Protein AF-A0A8S1RH97-F1 (afdb_monomer_lite)

Radius of gyration: 36.12 Å; chains: 1; bounding box: 75×44×93 Å

Foldseek 3Di:
DPQPFDAALQPRDTDRDADWDKAKDFCVCVVDDNDVVVVVVVVSCVVSVFDFDCPDPGITMTGGRDGHHPVVVCQRVAWDQQPPPRDIGGPDVVQWQAAPPPRGIHGPVCCVVDVQQDPVSHGPVVVVVVVVVVVVVVVVVVVVCLVVVLVVVLVVVVVVLVVVCVVDVDDPVRSVVVVVVCVVVSVVVSVVVSVVVVVVVVVVVVVVVVVVD

Secondary structure (DSSP, 8-state):
-----EE-TTT--EE---EEEEEEEEGGGTSS---HHHHHHHHHHHHTTPPEE---TTEEEEEEEEEE-HHHHHHHH-EEE-TTT--EEE--TTTEEE-TTT--EEEHHHHHHTT-B-TTS-BHHHHHHHHHHHHHHHHHHHHHHHHHHHHHHHHHHHHHHHHHHHHTT--HHHHHHHHHHHHHHHHHHHHHHHHHHHHHHHHHHHHHHHT--

Structure (mmCIF, N/CA/C/O backbone):
data_AF-A0A8S1RH97-F1
#
_entry.id   AF-A0A8S1RH97-F1
#
loop_
_atom_site.group_PDB
_atom_site.id
_atom_site.type_symbol
_atom_site.label_atom_id
_atom_site.label_alt_id
_atom_site.label_comp_id
_atom_site.label_asym_id
_atom_site.label_entity_id
_atom_site.label_seq_id
_atom_site.pdbx_PDB_ins_code
_atom_site.Cartn_x
_atom_site.Cartn_y
_atom_site.Cartn_z
_atom_site.occupancy
_atom_site.B_iso_or_equiv
_atom_site.auth_seq_id
_atom_site.auth_comp_id
_atom_site.auth_asym_id
_atom_site.auth_atom_id
_atom_site.pdbx_PDB_model_num
ATOM 1 N N . MET A 1 1 ? -42.302 28.237 20.091 1.00 44.88 1 MET A N 1
ATOM 2 C CA . MET A 1 1 ? -42.325 26.986 20.889 1.00 44.88 1 MET A CA 1
ATOM 3 C C . MET A 1 1 ? -40.947 26.738 21.498 1.00 44.88 1 MET A C 1
ATOM 5 O O . MET A 1 1 ? -40.035 26.350 20.778 1.00 44.88 1 MET A O 1
ATOM 9 N N . TYR A 1 2 ? -40.765 26.976 22.801 1.00 46.38 2 TYR A N 1
ATOM 10 C CA . TYR A 1 2 ? -39.524 26.623 23.504 1.00 46.38 2 TYR A CA 1
ATOM 11 C C . TYR A 1 2 ? -39.397 25.091 23.582 1.00 46.38 2 TYR A C 1
ATOM 13 O O . TYR A 1 2 ? -40.140 24.443 24.318 1.00 46.38 2 TYR A O 1
ATOM 21 N N . ARG A 1 3 ? -38.475 24.483 22.820 1.00 55.91 3 ARG A N 1
ATOM 22 C CA . ARG A 1 3 ? -38.131 23.061 23.001 1.00 55.91 3 ARG A CA 1
ATOM 23 C C . ARG A 1 3 ? -37.470 22.911 24.374 1.00 55.91 3 ARG A C 1
ATOM 25 O O . ARG A 1 3 ? -36.333 23.343 24.549 1.00 55.91 3 ARG A O 1
ATOM 32 N N . ARG A 1 4 ? -38.180 22.321 25.346 1.00 59.28 4 ARG A N 1
ATOM 33 C CA . ARG A 1 4 ? -37.611 21.947 26.654 1.00 59.28 4 ARG A CA 1
ATOM 34 C C . ARG A 1 4 ? -36.336 21.137 26.413 1.00 59.28 4 ARG A C 1
ATOM 36 O O . ARG A 1 4 ? -36.399 20.063 25.815 1.00 59.28 4 ARG A O 1
ATOM 43 N N . LYS A 1 5 ? -35.194 21.665 26.858 1.00 65.88 5 LYS A N 1
ATOM 44 C CA . LYS A 1 5 ? -33.934 20.923 26.877 1.00 65.88 5 LYS A CA 1
ATOM 45 C C . LYS A 1 5 ? -34.105 19.727 27.807 1.00 65.88 5 LYS A C 1
ATOM 47 O O . LYS A 1 5 ? -34.611 19.871 28.917 1.00 65.88 5 LYS A O 1
ATOM 52 N N . LYS A 1 6 ? -33.738 18.544 27.326 1.00 73.44 6 LYS A N 1
ATOM 53 C CA . LYS A 1 6 ? -33.851 17.295 28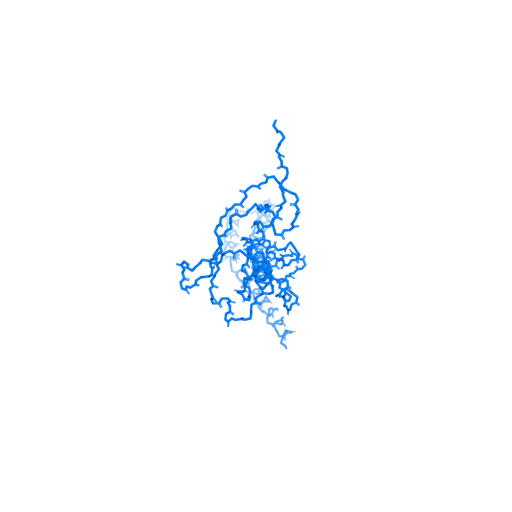.079 1.00 73.44 6 LYS A CA 1
ATOM 54 C C . LYS A 1 6 ? -32.475 16.847 28.529 1.00 73.44 6 LYS A C 1
ATOM 56 O O . LYS A 1 6 ? -31.496 17.134 27.851 1.00 73.44 6 LYS A O 1
ATOM 61 N N . GLN A 1 7 ? -32.392 16.140 29.648 1.00 80.69 7 GLN A N 1
ATOM 62 C CA . GLN A 1 7 ? -31.131 15.574 30.120 1.00 80.69 7 GLN A CA 1
ATOM 63 C C . GLN A 1 7 ? -30.966 14.139 29.619 1.00 80.69 7 GLN A C 1
ATOM 65 O O . GLN A 1 7 ? -31.862 13.309 29.771 1.00 80.69 7 GLN A O 1
ATOM 70 N N . CYS A 1 8 ? -29.797 13.847 29.052 1.00 77.62 8 CYS A N 1
ATOM 71 C CA . CYS A 1 8 ? -29.437 12.518 28.580 1.00 77.62 8 CYS A CA 1
ATOM 72 C C . CYS A 1 8 ? -29.307 11.574 29.770 1.00 77.62 8 CYS A C 1
ATOM 74 O O . CYS A 1 8 ? -28.505 11.828 30.662 1.00 77.62 8 CYS A O 1
ATOM 76 N N . ARG A 1 9 ? -29.998 10.434 29.769 1.00 71.75 9 ARG A N 1
ATOM 77 C CA . ARG A 1 9 ? -29.941 9.509 30.919 1.00 71.75 9 ARG A CA 1
ATOM 78 C C . ARG A 1 9 ? -28.595 8.806 31.135 1.00 71.75 9 ARG A C 1
ATOM 80 O O . ARG A 1 9 ? -28.360 8.261 32.213 1.00 71.75 9 ARG A O 1
ATOM 87 N N . ILE A 1 10 ? -27.710 8.822 30.136 1.00 69.25 10 ILE A N 1
ATOM 88 C CA . ILE A 1 10 ? -26.382 8.190 30.209 1.00 69.25 10 ILE A CA 1
ATOM 89 C C . ILE A 1 10 ? -25.311 9.164 30.708 1.00 69.25 10 ILE A C 1
ATOM 91 O O . ILE A 1 10 ? -24.476 8.791 31.529 1.00 69.25 10 ILE A O 1
ATOM 95 N N . CYS A 1 11 ? -25.291 10.395 30.192 1.00 72.69 11 CYS A N 1
ATOM 96 C CA . CYS A 1 11 ? -24.248 11.375 30.517 1.00 72.69 11 CYS A CA 1
ATOM 97 C C . CYS A 1 11 ? -24.755 12.600 31.284 1.00 72.69 11 CYS A C 1
ATOM 99 O O . CYS A 1 11 ? -23.962 13.497 31.552 1.00 72.69 11 CYS A O 1
ATOM 101 N N . ASN A 1 12 ? -26.052 12.657 31.601 1.00 76.31 12 ASN A N 1
ATOM 102 C CA . ASN A 1 12 ? -26.764 13.759 32.259 1.00 76.31 12 ASN A CA 1
ATOM 103 C C . ASN A 1 12 ? -26.659 15.126 31.553 1.00 76.31 12 ASN A C 1
ATOM 105 O O . ASN A 1 12 ? -27.151 16.124 32.071 1.00 76.31 12 ASN A O 1
ATOM 109 N N . LYS A 1 13 ? -26.059 15.196 30.355 1.00 80.31 13 LYS A N 1
ATOM 110 C CA . LYS A 1 13 ? -25.938 16.438 29.581 1.00 80.31 13 LYS A CA 1
ATOM 111 C C . LYS A 1 13 ? -27.260 16.821 28.935 1.00 80.31 13 LYS A C 1
ATOM 113 O O . LYS A 1 13 ? -27.995 15.955 28.462 1.00 80.31 13 LYS A O 1
ATOM 118 N N . GLU A 1 14 ? -27.511 18.121 28.851 1.00 82.75 14 GLU A N 1
ATOM 119 C CA . GLU A 1 14 ? -28.644 18.655 28.105 1.00 82.75 14 GLU A CA 1
ATOM 120 C C . GLU A 1 14 ? -28.513 18.368 26.603 1.00 82.75 14 GLU A C 1
ATOM 122 O O . GLU A 1 14 ? -27.446 18.527 26.011 1.00 82.75 14 GLU A O 1
ATOM 127 N N . HIS A 1 15 ? -29.611 17.961 25.977 1.00 79.62 15 HIS A N 1
ATOM 128 C CA . HIS A 1 15 ? -29.720 17.755 24.540 1.00 79.62 15 HIS A CA 1
ATOM 129 C C . HIS A 1 15 ? -31.154 18.009 24.059 1.00 79.62 15 HIS A C 1
ATOM 131 O O . HIS A 1 15 ? -32.093 18.158 24.846 1.00 79.62 15 HIS A O 1
ATOM 137 N N . GLN A 1 16 ? -31.311 18.090 22.738 1.00 77.25 16 GLN A N 1
ATOM 138 C CA . GLN A 1 16 ? -32.601 18.329 22.083 1.00 77.25 16 GLN A CA 1
ATOM 139 C C . GLN A 1 16 ? -33.129 17.102 21.327 1.00 77.25 16 GLN A C 1
ATOM 141 O O . GLN A 1 16 ? -34.302 17.073 20.959 1.00 77.25 16 GLN A O 1
ATOM 146 N N . SER A 1 17 ? -32.281 16.101 21.083 1.00 69.00 17 SER A N 1
ATOM 147 C CA . SER A 1 17 ? -32.642 14.899 20.334 1.00 69.00 17 SER A CA 1
ATOM 148 C C . SER A 1 17 ? -33.416 13.890 21.180 1.00 69.00 17 SER A C 1
ATOM 150 O O . SER A 1 17 ? -33.278 13.837 22.399 1.00 69.00 17 SER A O 1
ATOM 152 N N . ARG A 1 18 ? -34.265 13.086 20.536 1.00 69.25 18 ARG A N 1
ATOM 153 C CA . ARG A 1 18 ? -35.051 12.037 21.194 1.00 69.25 18 ARG A CA 1
ATOM 154 C C . ARG A 1 18 ? -34.731 10.685 20.570 1.00 69.25 18 ARG A C 1
ATOM 156 O O . ARG A 1 18 ? -35.540 10.136 19.831 1.00 69.25 18 ARG A O 1
ATOM 163 N N . LEU A 1 19 ? -33.519 10.198 20.814 1.00 67.19 19 LEU A N 1
ATOM 164 C CA . LEU A 1 19 ? -33.071 8.927 20.258 1.00 67.19 19 LEU A CA 1
ATOM 165 C C . LEU A 1 19 ? -33.500 7.780 21.169 1.00 67.19 19 LEU A C 1
ATOM 167 O O . LEU A 1 19 ? -33.111 7.731 22.334 1.00 67.19 19 LEU A O 1
ATOM 171 N N . LYS A 1 20 ? -34.312 6.889 20.605 1.00 72.88 20 LYS A N 1
ATOM 172 C CA . LYS A 1 20 ? -34.758 5.623 21.186 1.00 72.88 20 LYS A CA 1
ATOM 173 C C . LYS A 1 20 ? -34.414 4.505 20.217 1.00 72.88 20 LYS A C 1
ATOM 175 O O . LYS A 1 20 ? -34.372 4.738 19.009 1.00 72.88 20 LYS A O 1
ATOM 180 N N . GLY A 1 21 ? -34.217 3.297 20.723 1.00 70.25 21 GLY A N 1
ATOM 181 C CA . GLY A 1 21 ? -34.100 2.138 19.850 1.00 70.25 21 GLY A CA 1
ATOM 182 C C . GLY A 1 21 ? -33.489 0.928 20.526 1.00 70.25 21 GLY A C 1
ATOM 183 O O . GLY A 1 21 ? -33.474 0.808 21.748 1.00 70.25 21 GLY A O 1
ATOM 184 N N . PHE A 1 22 ? -33.013 0.015 19.692 1.00 64.56 22 PHE A N 1
ATOM 185 C CA . PHE A 1 22 ? -32.694 -1.345 20.084 1.00 64.56 22 PHE A CA 1
ATOM 186 C C . PHE A 1 22 ? -31.203 -1.626 19.938 1.00 64.56 22 PHE A C 1
ATOM 188 O O . PHE A 1 22 ? -30.680 -1.584 18.830 1.00 64.56 22 PHE A O 1
ATOM 195 N N . LEU A 1 23 ? -30.517 -1.934 21.037 1.00 70.00 23 LEU A N 1
ATOM 196 C CA . LEU A 1 23 ? -29.121 -2.369 20.998 1.00 70.00 23 LEU A CA 1
ATOM 197 C C . LEU A 1 23 ? -29.044 -3.883 21.109 1.00 70.00 23 LEU A C 1
ATOM 199 O O . LEU A 1 23 ? -29.628 -4.466 22.016 1.00 70.00 23 LEU A O 1
ATOM 203 N N . SER A 1 24 ? -28.267 -4.505 20.229 1.00 65.50 24 SER A N 1
ATOM 204 C CA . SER A 1 24 ? -28.015 -5.942 20.244 1.00 65.50 24 SER A CA 1
ATOM 205 C C . SER A 1 24 ? -26.518 -6.209 20.198 1.00 65.50 24 SER A C 1
ATOM 207 O O . SER A 1 24 ? -25.816 -5.664 19.344 1.00 65.50 24 SER A O 1
ATOM 209 N N . TYR A 1 25 ? -26.031 -7.050 21.110 1.00 70.31 25 TYR A N 1
ATOM 210 C CA . TYR A 1 25 ? -24.627 -7.448 21.183 1.00 70.31 25 TYR A CA 1
ATOM 211 C C . TYR A 1 25 ? -24.489 -8.971 21.277 1.00 70.31 25 TYR A C 1
ATOM 213 O O . TYR A 1 25 ? -25.235 -9.592 22.029 1.00 70.31 25 TYR A O 1
ATOM 221 N N . PRO A 1 26 ? -23.530 -9.602 20.579 1.00 63.03 26 PRO A N 1
ATOM 222 C CA . PRO A 1 26 ? -23.346 -11.051 20.653 1.00 63.03 26 PRO A CA 1
ATOM 223 C C . PRO A 1 26 ? -22.935 -11.533 22.055 1.00 63.03 26 PRO A C 1
ATOM 225 O O . PRO A 1 26 ? -21.985 -11.009 22.641 1.00 63.03 26 PRO A O 1
ATOM 228 N N . LYS A 1 27 ? -23.578 -12.586 22.580 1.00 66.81 27 LYS A N 1
ATOM 229 C CA . LYS A 1 27 ? -23.284 -13.158 23.911 1.00 66.81 27 LYS A CA 1
ATOM 230 C C . LYS A 1 27 ? -21.889 -13.762 24.017 1.00 66.81 27 LYS A C 1
ATOM 232 O O . LYS A 1 27 ? -21.323 -13.750 25.102 1.00 66.81 27 LYS A O 1
ATOM 237 N N . HIS A 1 28 ? -21.291 -14.238 22.923 1.00 66.62 28 HIS A N 1
ATOM 238 C CA . HIS A 1 28 ? -19.927 -14.786 22.952 1.00 66.62 28 HIS A CA 1
ATOM 239 C C . HIS A 1 28 ? -18.875 -13.757 23.413 1.00 66.62 28 HIS A C 1
ATOM 241 O O . HIS A 1 28 ? -17.808 -14.138 23.885 1.00 66.62 28 HIS A O 1
ATOM 247 N N . LEU A 1 29 ? -19.188 -12.454 23.350 1.00 60.06 29 LEU A N 1
ATOM 248 C CA . LEU A 1 29 ? -18.351 -11.397 23.920 1.00 60.06 29 LEU A CA 1
ATOM 249 C C . LEU A 1 29 ? -18.317 -11.422 25.457 1.00 60.06 29 LEU A C 1
ATOM 251 O O . LEU A 1 29 ? -17.377 -10.876 26.031 1.00 60.06 29 LEU A O 1
ATOM 255 N N . LEU A 1 30 ? -19.293 -12.059 26.120 1.00 58.62 30 LEU A N 1
ATOM 256 C CA . LEU A 1 30 ? -19.322 -12.234 27.576 1.00 58.62 30 LEU A CA 1
ATOM 257 C C . LEU A 1 30 ? -18.369 -13.318 28.081 1.00 58.62 30 LEU A C 1
ATOM 259 O O . LEU A 1 30 ? -17.862 -13.213 29.192 1.00 58.62 30 LEU A O 1
ATOM 263 N N . PHE A 1 31 ? -18.140 -14.356 27.277 1.00 51.34 31 PHE A N 1
ATOM 264 C CA . PHE A 1 31 ? -17.412 -15.558 27.693 1.00 51.34 31 PHE A CA 1
ATOM 265 C C . PHE A 1 31 ? -15.900 -15.482 27.405 1.00 51.34 31 PHE A C 1
ATOM 267 O O . PHE A 1 31 ? -15.164 -16.425 27.677 1.00 51.34 31 PHE A O 1
ATOM 274 N N . GLY A 1 32 ? -15.422 -14.347 26.877 1.00 56.22 32 GLY A N 1
ATOM 275 C CA . GLY A 1 32 ? -14.005 -14.044 26.661 1.00 56.22 32 GLY A CA 1
ATOM 276 C C . GLY A 1 32 ? -13.506 -12.869 27.511 1.00 56.22 32 GLY A C 1
ATOM 277 O O . GLY A 1 32 ? -14.215 -12.330 28.359 1.00 56.22 32 GLY A O 1
ATOM 278 N N . LYS A 1 33 ? -12.267 -12.416 27.269 1.00 51.44 33 LYS A N 1
ATOM 279 C CA . LYS A 1 33 ? -11.712 -11.210 27.908 1.00 51.44 33 LYS A CA 1
ATOM 280 C C . LYS A 1 33 ? -12.473 -9.978 27.394 1.00 51.44 33 LYS A C 1
ATOM 282 O O . LYS A 1 33 ? -12.088 -9.402 26.377 1.00 51.44 33 LYS A O 1
ATOM 287 N N . LEU A 1 34 ? -13.567 -9.608 28.073 1.00 53.00 34 LEU A N 1
ATOM 288 C CA . LEU A 1 34 ? -14.419 -8.480 27.690 1.00 53.00 34 LEU A CA 1
ATOM 289 C C . LEU A 1 34 ? -13.562 -7.230 27.451 1.00 53.00 34 LEU A C 1
ATOM 291 O O . LEU A 1 34 ? -12.830 -6.807 28.355 1.00 53.00 34 LEU A O 1
ATOM 295 N N . PRO A 1 35 ? -13.669 -6.582 26.281 1.00 55.62 35 PRO A N 1
ATOM 296 C CA . PRO A 1 35 ? -13.074 -5.272 26.086 1.00 55.62 35 PRO A CA 1
ATOM 297 C C . PRO A 1 35 ? -13.562 -4.313 27.180 1.00 55.62 35 PRO A C 1
ATOM 299 O O . PRO A 1 35 ? -14.752 -4.268 27.486 1.00 55.62 35 PRO A O 1
ATOM 302 N N . ASN A 1 36 ? -12.658 -3.521 27.764 1.00 54.22 36 ASN A N 1
ATOM 303 C CA . ASN A 1 36 ? -12.980 -2.617 28.880 1.00 54.22 36 ASN A CA 1
ATOM 304 C C . ASN A 1 36 ? -14.148 -1.669 28.580 1.00 54.22 36 ASN A C 1
ATOM 306 O O . ASN A 1 36 ? -14.883 -1.303 29.493 1.00 54.22 36 ASN A O 1
ATOM 310 N N . TYR A 1 37 ? -14.340 -1.275 27.318 1.00 56.34 37 TYR A N 1
ATOM 311 C CA . TYR A 1 37 ? -15.530 -0.523 26.939 1.00 56.34 37 TYR A CA 1
ATOM 312 C C . TYR A 1 37 ? -16.793 -1.346 27.157 1.00 56.34 37 TYR A C 1
ATOM 314 O O . TYR A 1 37 ? -17.736 -0.798 27.705 1.00 56.34 37 TYR A O 1
ATOM 322 N N . PHE A 1 38 ? -16.844 -2.618 26.732 1.00 62.09 38 PHE A N 1
ATOM 323 C CA . PHE A 1 38 ? -18.082 -3.400 26.810 1.00 62.09 38 PHE A CA 1
ATOM 324 C C . PHE A 1 38 ? -18.480 -3.529 28.268 1.00 62.09 38 PHE A C 1
ATOM 326 O O . PHE A 1 38 ? -19.627 -3.269 28.586 1.00 62.09 38 PHE A O 1
ATOM 333 N N . LYS A 1 39 ? -17.498 -3.768 29.147 1.00 63.12 39 LYS A N 1
ATOM 334 C CA . LYS A 1 39 ? -17.679 -3.754 30.600 1.00 63.12 39 LYS A CA 1
ATOM 335 C C . LYS A 1 39 ? -18.192 -2.405 31.119 1.00 63.12 39 LYS A C 1
ATOM 337 O O . LYS A 1 39 ? -19.119 -2.380 31.913 1.00 63.12 39 LYS A O 1
ATOM 342 N N . ARG A 1 40 ? -17.624 -1.279 30.669 1.00 61.91 40 ARG A N 1
ATOM 343 C CA . ARG A 1 40 ? -18.079 0.072 31.059 1.00 61.91 40 ARG A CA 1
ATOM 344 C C . ARG A 1 40 ? -19.477 0.395 30.534 1.00 61.91 40 ARG A C 1
ATOM 346 O O . ARG A 1 40 ? -20.228 1.075 31.223 1.00 61.91 40 ARG A O 1
ATOM 353 N N . LEU A 1 41 ? -19.811 -0.044 29.323 1.00 67.56 41 LEU A N 1
ATOM 354 C CA . LEU A 1 41 ? -21.119 0.159 28.719 1.00 67.56 41 LEU A CA 1
ATOM 355 C C . LEU A 1 41 ? -22.156 -0.695 29.444 1.00 67.56 41 LEU A C 1
ATOM 357 O O . LEU A 1 41 ? -23.114 -0.128 29.945 1.00 67.56 41 LEU A O 1
ATOM 361 N N . THR A 1 42 ? -21.952 -2.009 29.579 1.00 69.00 42 THR A N 1
ATOM 362 C CA . THR A 1 42 ? -22.885 -2.877 30.312 1.00 69.00 42 THR A CA 1
ATOM 363 C C . THR A 1 42 ? -23.025 -2.452 31.765 1.00 69.00 42 THR A C 1
ATOM 365 O O . THR A 1 42 ? -24.145 -2.383 32.249 1.00 69.00 42 THR A O 1
ATOM 368 N N . GLN A 1 43 ? -21.940 -2.059 32.441 1.00 68.19 43 GLN A N 1
ATOM 369 C CA . GLN A 1 43 ? -22.020 -1.486 33.786 1.00 68.19 43 GLN A CA 1
ATOM 370 C C . GLN A 1 43 ? -22.887 -0.219 33.809 1.00 68.19 43 GLN A C 1
ATOM 372 O O . GLN A 1 43 ? -23.805 -0.141 34.614 1.00 68.19 43 GLN A O 1
ATOM 377 N N . LYS A 1 44 ? -22.672 0.737 32.894 1.00 67.12 44 LYS A N 1
ATOM 378 C CA . LYS A 1 44 ? -23.503 1.951 32.810 1.00 67.12 44 LYS A CA 1
ATOM 379 C C . LYS A 1 44 ? -24.961 1.665 32.453 1.00 67.12 44 LYS A C 1
ATOM 381 O O . LYS A 1 44 ? -25.845 2.358 32.945 1.00 67.12 44 LYS A O 1
ATOM 386 N N . LEU A 1 45 ? -25.224 0.686 31.588 1.00 71.44 45 LEU A N 1
ATOM 387 C CA . LEU A 1 45 ? -26.585 0.288 31.219 1.00 71.44 45 LEU A CA 1
ATOM 388 C C . LEU A 1 45 ? -27.292 -0.391 32.409 1.00 71.44 45 LEU A C 1
ATOM 390 O O . LEU A 1 45 ? -28.454 -0.090 32.678 1.00 71.44 45 LEU A O 1
ATOM 394 N N . ASN A 1 46 ? -26.568 -1.222 33.167 1.00 69.81 46 ASN A N 1
ATOM 395 C CA . ASN A 1 46 ? -27.061 -1.908 34.364 1.00 69.81 46 ASN A CA 1
ATOM 396 C C . ASN A 1 46 ? -27.284 -0.942 35.543 1.00 69.81 46 ASN A C 1
ATOM 398 O O . ASN A 1 46 ? -28.329 -0.998 36.182 1.00 69.81 46 ASN A O 1
ATOM 402 N N . GLU A 1 47 ? -26.358 -0.009 35.800 1.00 71.31 47 GLU A N 1
ATOM 403 C CA . GLU A 1 47 ? -26.498 1.059 36.811 1.00 71.31 47 GLU A CA 1
ATOM 404 C C . GLU A 1 47 ? -27.742 1.926 36.569 1.00 71.31 47 GLU A C 1
ATOM 406 O O . GLU A 1 47 ? -28.309 2.497 37.499 1.00 71.31 47 GLU A O 1
ATOM 411 N N . LYS A 1 48 ? -28.171 2.034 35.309 1.00 67.75 48 LYS A N 1
ATOM 412 C CA . LYS A 1 48 ? -29.354 2.795 34.895 1.00 67.75 48 LYS A CA 1
ATOM 413 C C . LYS A 1 48 ? -30.606 1.932 34.723 1.00 67.75 48 LYS A C 1
ATOM 415 O O . LYS A 1 48 ? -31.602 2.452 34.227 1.00 67.75 48 LYS A O 1
ATOM 420 N N . GLN A 1 49 ? -30.559 0.666 35.151 1.00 62.56 49 GLN A N 1
ATOM 421 C CA . GLN A 1 49 ? -31.678 -0.286 35.140 1.00 62.56 49 GLN A CA 1
ATOM 422 C C . GLN A 1 49 ? -32.362 -0.414 33.768 1.00 62.56 49 GLN A C 1
ATOM 424 O O . GLN A 1 49 ? -33.581 -0.543 33.674 1.00 62.56 49 GLN A O 1
ATOM 429 N N . ILE A 1 50 ? -31.587 -0.354 32.681 1.00 67.81 50 ILE A N 1
ATOM 430 C CA . ILE A 1 50 ? -32.138 -0.522 31.334 1.00 67.81 50 ILE A CA 1
ATOM 431 C C . ILE A 1 50 ? -32.569 -1.981 31.164 1.00 67.81 50 ILE A C 1
ATOM 433 O O . ILE A 1 50 ? -31.784 -2.894 31.426 1.00 67.81 50 ILE A O 1
ATOM 437 N N . GLN A 1 51 ? -33.812 -2.196 30.726 1.00 67.12 51 GLN A N 1
ATOM 438 C CA . GLN A 1 51 ? -34.370 -3.535 30.561 1.00 67.12 51 GLN A CA 1
ATOM 439 C C . GLN A 1 51 ? -33.585 -4.328 29.511 1.00 67.12 51 GLN A C 1
ATOM 441 O O . GLN A 1 51 ? -33.481 -3.941 28.342 1.00 67.12 51 GLN A O 1
ATOM 446 N N . ILE A 1 52 ? -33.044 -5.460 29.957 1.00 68.81 52 ILE A N 1
ATOM 447 C CA . ILE A 1 52 ? -32.504 -6.499 29.088 1.00 68.81 52 ILE A CA 1
ATOM 448 C C . ILE A 1 52 ? -33.690 -7.308 28.582 1.00 68.81 52 ILE A C 1
ATOM 450 O O . ILE A 1 52 ? -34.510 -7.770 29.374 1.00 68.81 52 ILE A O 1
ATOM 454 N N . VAL A 1 53 ? -33.769 -7.495 27.271 1.00 70.25 53 VAL A N 1
ATOM 455 C CA . VAL A 1 53 ? -34.824 -8.295 26.652 1.00 70.25 53 VAL A CA 1
ATOM 456 C C . VAL A 1 53 ? -34.197 -9.535 26.043 1.00 70.25 53 VAL A C 1
ATOM 458 O O . VAL A 1 53 ? -33.275 -9.451 25.231 1.00 70.25 53 VAL A O 1
ATOM 461 N N . ASN A 1 54 ? -34.695 -10.704 26.432 1.00 60.19 54 ASN A N 1
ATOM 462 C CA . ASN A 1 54 ? -34.255 -11.976 25.871 1.00 60.19 54 ASN A CA 1
ATOM 463 C C . ASN A 1 54 ? -34.987 -12.223 24.549 1.00 60.19 54 ASN A C 1
ATOM 465 O O . ASN A 1 54 ? -35.987 -12.927 24.509 1.00 60.19 54 ASN A O 1
ATOM 469 N N . ILE A 1 55 ? -34.502 -11.598 23.473 1.00 63.88 55 ILE A N 1
ATOM 470 C CA . ILE A 1 55 ? -35.041 -11.794 22.113 1.00 63.88 55 ILE A CA 1
ATOM 471 C C . ILE A 1 55 ? -34.270 -12.890 21.362 1.00 63.88 55 ILE A C 1
ATOM 473 O O . ILE A 1 55 ? -34.797 -13.510 20.446 1.00 63.88 55 ILE A O 1
ATOM 477 N N . SER A 1 56 ? -33.012 -13.144 21.732 1.00 64.38 56 SER A N 1
ATOM 478 C CA . SER A 1 56 ? -32.146 -14.105 21.046 1.00 64.38 56 SER A CA 1
ATOM 479 C C . SER A 1 56 ? -31.273 -14.880 22.027 1.00 64.38 56 SER A C 1
ATOM 481 O O . SER A 1 56 ? -30.664 -14.309 22.936 1.00 64.38 56 SER A O 1
ATOM 483 N N . ASP A 1 57 ? -31.116 -16.180 21.787 1.00 66.94 57 ASP A N 1
ATOM 484 C CA . ASP A 1 57 ? -30.200 -17.018 22.564 1.00 66.94 57 ASP A CA 1
ATOM 485 C C . ASP A 1 57 ? -28.734 -16.645 22.353 1.00 66.94 57 ASP A C 1
ATOM 487 O O . ASP A 1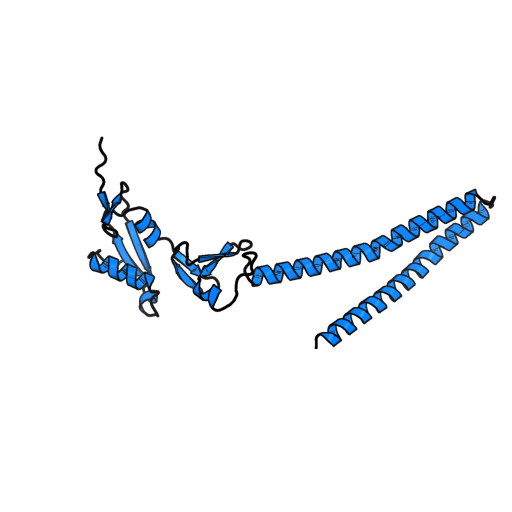 57 ? -27.924 -16.832 23.258 1.00 66.94 57 ASP A O 1
ATOM 491 N N . ASN A 1 58 ? -28.411 -15.996 21.232 1.00 68.50 58 ASN A N 1
ATOM 492 C CA . ASN A 1 58 ? -27.042 -15.659 20.846 1.00 68.50 58 ASN A CA 1
ATOM 493 C C . ASN A 1 58 ? -26.672 -14.191 21.093 1.00 68.50 58 ASN A C 1
ATOM 495 O O . ASN A 1 58 ? -25.497 -13.842 20.972 1.00 68.50 58 ASN A O 1
ATOM 499 N N . HIS A 1 59 ? -27.636 -13.331 21.442 1.00 64.12 59 HIS A N 1
ATOM 500 C CA . HIS A 1 59 ? -27.412 -11.900 21.668 1.00 64.12 59 HIS A CA 1
ATOM 501 C C . HIS A 1 59 ? -27.996 -11.417 22.999 1.00 64.12 59 HIS A C 1
ATOM 503 O O . HIS A 1 59 ? -29.003 -11.921 23.478 1.00 64.12 59 HIS A O 1
ATOM 509 N N . ILE A 1 60 ? -27.346 -10.427 23.603 1.00 71.12 60 ILE A N 1
ATOM 510 C CA . ILE A 1 60 ? -27.908 -9.611 24.677 1.00 71.12 60 ILE A CA 1
ATOM 511 C C . ILE A 1 60 ? -28.548 -8.409 24.011 1.00 71.12 60 ILE A C 1
ATOM 513 O O . ILE A 1 60 ? -27.879 -7.689 23.262 1.00 71.12 60 ILE A O 1
ATOM 517 N N . CYS A 1 61 ? -29.818 -8.179 24.306 1.00 68.62 61 CYS A N 1
ATOM 518 C CA . CYS A 1 61 ? -30.550 -7.073 23.729 1.00 68.62 61 CYS A CA 1
ATOM 519 C C . CYS A 1 61 ? -30.982 -6.090 24.814 1.00 68.62 61 CYS A C 1
ATOM 521 O O . CYS A 1 61 ? -31.454 -6.493 25.874 1.00 68.62 61 CYS A O 1
ATOM 523 N N . TYR A 1 62 ? -30.832 -4.800 24.532 1.00 74.00 62 TYR A N 1
ATOM 524 C CA . TYR A 1 62 ? -31.280 -3.706 25.385 1.00 74.00 62 TYR A CA 1
ATOM 525 C C . TYR A 1 62 ? -32.295 -2.870 24.615 1.00 74.00 62 TYR A C 1
ATOM 527 O O . TYR A 1 62 ? -31.994 -2.366 23.527 1.00 74.00 62 TYR A O 1
ATOM 535 N N . ILE A 1 63 ? -33.481 -2.690 25.196 1.00 72.88 63 ILE A N 1
ATOM 536 C CA . ILE A 1 63 ? -34.445 -1.707 24.701 1.00 72.88 63 ILE A CA 1
ATOM 537 C C . ILE A 1 63 ? -34.163 -0.385 25.402 1.00 72.88 63 ILE A C 1
ATOM 539 O O . ILE A 1 63 ? -34.184 -0.284 26.628 1.00 72.88 63 ILE A O 1
ATOM 543 N N . ILE A 1 64 ? -33.878 0.641 24.608 1.00 74.19 64 ILE A N 1
ATOM 544 C CA . ILE A 1 64 ? -33.650 1.987 25.106 1.00 74.19 64 ILE A CA 1
ATOM 545 C C . ILE A 1 64 ? -34.875 2.841 24.811 1.00 74.19 64 ILE A C 1
ATOM 547 O O . ILE A 1 64 ? -35.032 3.374 23.710 1.00 74.19 64 ILE A O 1
ATOM 551 N N . ASP A 1 65 ? -35.674 3.052 25.855 1.00 69.94 65 ASP A N 1
ATOM 552 C CA . ASP A 1 65 ? -36.859 3.916 25.818 1.00 69.94 65 ASP A CA 1
ATOM 553 C C . ASP A 1 65 ? -36.639 5.317 26.399 1.00 69.94 65 ASP A C 1
ATOM 555 O O . ASP A 1 65 ? -37.559 6.147 26.423 1.00 69.94 65 ASP A O 1
ATOM 559 N N . TYR A 1 66 ? -35.419 5.601 26.849 1.00 71.81 66 TYR A N 1
ATOM 560 C CA . TYR A 1 66 ? -35.042 6.864 27.471 1.00 71.81 66 TYR A CA 1
ATOM 561 C C . TYR A 1 66 ? -34.493 7.869 26.460 1.00 71.81 66 TYR A C 1
ATOM 563 O O . TYR A 1 66 ? -33.953 7.500 25.423 1.00 71.81 66 TYR A O 1
ATOM 571 N N . ASP A 1 67 ? -34.581 9.156 26.796 1.00 73.38 67 ASP A N 1
ATOM 572 C CA . ASP A 1 67 ? -34.013 10.216 25.968 1.00 73.38 67 ASP A CA 1
ATOM 573 C C . ASP A 1 67 ? -32.473 10.218 26.118 1.00 73.38 67 ASP A C 1
ATOM 575 O O . ASP A 1 67 ? -31.926 10.435 27.207 1.00 73.38 67 ASP A O 1
ATOM 579 N N . ILE A 1 68 ? -31.775 9.916 25.016 1.00 73.62 68 ILE A N 1
ATOM 580 C CA . ILE A 1 68 ? -30.309 9.869 24.920 1.00 73.62 68 ILE A CA 1
ATOM 581 C C . ILE A 1 68 ? -29.815 10.916 23.917 1.00 73.62 68 ILE A C 1
ATOM 583 O O . ILE A 1 68 ? -30.433 11.129 22.874 1.00 73.62 68 ILE A O 1
ATOM 587 N N . CYS A 1 69 ? -28.684 11.558 24.222 1.00 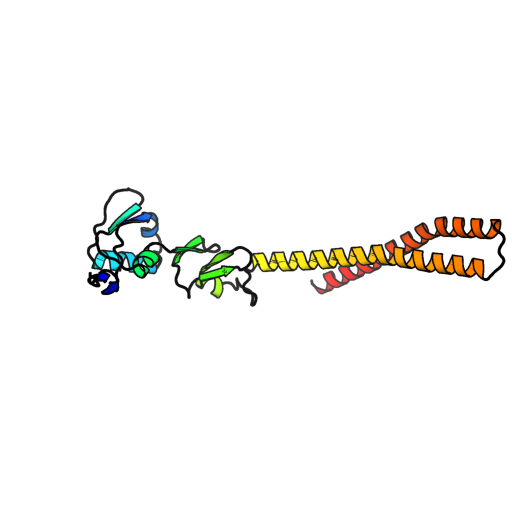78.56 69 CYS A N 1
ATOM 588 C CA . CYS A 1 69 ? -28.034 12.496 23.309 1.00 78.56 69 CYS A CA 1
ATOM 589 C C . CYS A 1 69 ? -27.281 11.794 22.169 1.00 78.56 69 CYS A C 1
ATOM 591 O O . CYS A 1 69 ? -26.765 10.689 22.332 1.00 78.56 69 CYS A O 1
ATOM 593 N N . ASP A 1 70 ? -27.115 12.486 21.042 1.00 69.44 70 ASP A N 1
ATOM 594 C CA . ASP A 1 70 ? -26.488 11.940 19.827 1.00 69.44 70 ASP A CA 1
ATOM 595 C C . ASP A 1 70 ? -25.077 11.399 20.077 1.00 69.44 70 ASP A C 1
ATOM 597 O O . ASP A 1 70 ? -24.700 10.370 19.528 1.00 69.44 70 ASP A O 1
ATOM 601 N N . GLY A 1 71 ? -24.310 12.040 20.965 1.00 67.62 71 GLY A N 1
ATOM 602 C CA . GLY A 1 71 ? -22.971 11.579 21.333 1.00 67.62 71 GLY A CA 1
ATOM 603 C C . GLY A 1 71 ? -22.979 10.246 22.086 1.00 67.62 71 GLY A C 1
ATOM 604 O O . GLY A 1 71 ? -22.151 9.381 21.813 1.00 67.62 71 GLY A O 1
ATOM 605 N N . CYS A 1 72 ? -23.929 10.043 23.003 1.00 69.81 72 CYS A N 1
ATOM 606 C CA . CYS A 1 72 ? -24.103 8.757 23.681 1.00 69.81 72 CYS A CA 1
ATOM 607 C C . CYS A 1 72 ? -24.684 7.701 22.735 1.00 69.81 72 CYS A C 1
ATOM 609 O O . CYS A 1 72 ? -24.299 6.542 22.821 1.00 69.81 72 CYS A O 1
ATOM 611 N N . TRP A 1 73 ? -25.549 8.096 21.800 1.00 71.88 73 TRP A N 1
ATOM 612 C CA . TRP A 1 73 ? -26.070 7.204 20.768 1.00 71.88 73 TRP A CA 1
ATOM 613 C C . TRP A 1 73 ? -24.974 6.708 19.826 1.00 71.88 73 TRP A C 1
ATOM 615 O O . TRP A 1 73 ? -24.763 5.507 19.691 1.00 71.88 73 TRP A O 1
ATOM 625 N N . GLN A 1 74 ? -24.192 7.620 19.252 1.00 66.50 74 GLN A N 1
ATOM 626 C CA . GLN A 1 74 ? -23.025 7.275 18.447 1.00 66.50 74 GLN A CA 1
ATOM 627 C C . GLN A 1 74 ? -22.017 6.450 19.243 1.00 66.50 74 GLN A C 1
ATOM 629 O O . GLN A 1 74 ? -21.488 5.483 18.713 1.00 66.50 74 GLN A O 1
ATOM 634 N N . PHE A 1 75 ? -21.790 6.765 20.521 1.00 63.34 75 PHE A N 1
ATOM 635 C CA . PHE A 1 75 ? -20.928 5.962 21.386 1.00 63.34 75 PHE A CA 1
ATOM 636 C C . PHE A 1 75 ? -21.389 4.505 21.474 1.00 63.34 75 PHE A C 1
ATOM 638 O O . PHE A 1 75 ? -20.536 3.626 21.420 1.00 63.34 75 PHE A O 1
ATOM 645 N N . MET A 1 76 ? -22.696 4.242 21.572 1.00 65.94 76 MET A N 1
ATOM 646 C CA . MET A 1 76 ? -23.260 2.885 21.657 1.00 65.94 76 MET A CA 1
ATOM 647 C C . MET A 1 76 ? -23.180 2.097 20.337 1.00 65.94 76 MET A C 1
ATOM 649 O O . MET A 1 76 ? -23.164 0.867 20.377 1.00 65.94 76 MET A O 1
ATOM 653 N N . TYR A 1 77 ? -23.093 2.787 19.191 1.00 63.75 77 TYR A N 1
ATOM 654 C CA . TYR A 1 77 ? -23.118 2.182 17.848 1.00 63.75 77 TYR A CA 1
ATOM 655 C C . TYR A 1 77 ? -21.795 2.252 17.065 1.00 63.75 77 TYR A C 1
ATOM 657 O O . TYR A 1 77 ? -21.604 1.494 16.118 1.00 63.75 77 TYR A O 1
ATOM 665 N N . GLN A 1 78 ? -20.861 3.140 17.413 1.00 58.75 78 GLN A N 1
ATOM 666 C CA . GLN A 1 78 ? -19.615 3.324 16.667 1.00 58.75 78 GLN A CA 1
ATOM 667 C C . GLN A 1 78 ? -18.479 2.490 17.269 1.00 58.75 78 GLN A C 1
ATOM 669 O O . GLN A 1 78 ? -17.731 2.938 18.145 1.00 58.75 78 GLN A O 1
ATOM 674 N N . GLY A 1 79 ? -18.302 1.286 16.731 1.00 64.88 79 GLY A N 1
ATOM 675 C CA . GLY A 1 79 ? -17.068 0.519 16.863 1.00 64.88 79 GLY A CA 1
ATOM 676 C C . GLY A 1 79 ? -16.377 0.284 15.521 1.00 64.88 79 GLY A C 1
ATOM 677 O O . GLY A 1 79 ? -16.930 0.562 14.460 1.00 64.88 79 GLY A O 1
ATOM 678 N N . PHE A 1 80 ? -15.139 -0.191 15.567 1.00 64.44 80 PHE A N 1
ATOM 679 C CA . PHE A 1 80 ? -14.367 -0.639 14.418 1.00 64.44 80 PHE A CA 1
ATOM 680 C C . PHE A 1 80 ? -13.633 -1.932 14.760 1.00 64.44 80 PHE A C 1
ATOM 682 O O . PHE A 1 80 ? -13.126 -2.098 15.868 1.00 64.44 80 PHE A O 1
ATOM 689 N N . GLN A 1 81 ? -13.515 -2.842 13.801 1.00 65.44 81 GLN A N 1
ATOM 690 C CA . GLN A 1 81 ? -12.689 -4.030 13.969 1.00 65.44 81 GLN A CA 1
ATOM 691 C C . GLN A 1 81 ? -11.243 -3.708 13.588 1.00 65.44 81 GLN A C 1
ATOM 693 O O . GLN A 1 81 ? -10.973 -3.175 12.512 1.00 65.44 81 GLN A O 1
ATOM 698 N N . CYS A 1 82 ? -10.294 -3.998 14.478 1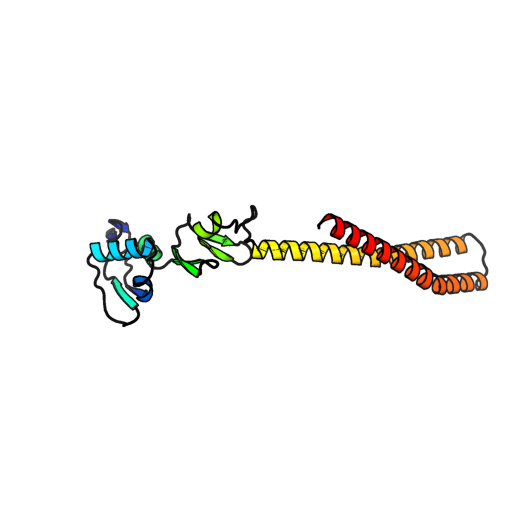.00 75.69 82 CYS A N 1
ATOM 699 C CA . CYS A 1 82 ? -8.883 -3.816 14.168 1.00 75.69 82 CYS A CA 1
ATOM 700 C C . CYS A 1 82 ? -8.434 -4.894 13.180 1.00 75.69 82 CYS A C 1
ATOM 702 O O . CYS A 1 82 ? -8.475 -6.076 13.508 1.00 75.69 82 CYS A O 1
ATOM 704 N N . ARG A 1 83 ? -7.902 -4.495 12.020 1.00 76.56 83 ARG A N 1
ATOM 705 C CA . ARG A 1 83 ? -7.472 -5.437 10.971 1.00 76.56 83 ARG A CA 1
ATOM 706 C C . ARG A 1 83 ? -6.369 -6.408 11.409 1.00 76.56 83 ARG A C 1
ATOM 708 O O . ARG A 1 83 ? -6.219 -7.462 10.810 1.00 76.56 83 ARG A O 1
ATOM 715 N N . LYS A 1 84 ? -5.579 -6.055 12.429 1.00 80.19 84 LYS A N 1
ATOM 716 C CA . LYS A 1 84 ? -4.459 -6.885 12.895 1.00 80.19 84 LYS A CA 1
ATOM 717 C C . LYS A 1 84 ? -4.863 -7.933 13.924 1.00 80.19 84 LYS A C 1
ATOM 719 O O . LYS A 1 84 ? -4.560 -9.102 13.751 1.00 80.19 84 LYS A O 1
ATOM 724 N N . CYS A 1 85 ? -5.476 -7.508 15.026 1.00 76.50 85 CYS A N 1
ATOM 725 C CA . CYS A 1 85 ? -5.837 -8.414 16.121 1.00 76.50 85 CYS A CA 1
ATOM 726 C C . CYS A 1 85 ? -7.276 -8.923 16.026 1.00 76.50 85 CYS A C 1
ATOM 728 O O . CYS A 1 85 ? -7.725 -9.636 16.914 1.00 76.50 85 CYS A O 1
ATOM 730 N N . ASN A 1 86 ? -8.007 -8.506 14.990 1.00 63.38 86 ASN A N 1
ATOM 731 C CA . ASN A 1 86 ? -9.401 -8.843 14.728 1.00 63.38 86 ASN A CA 1
ATOM 732 C C . ASN A 1 86 ? -10.378 -8.494 15.865 1.00 63.38 86 ASN A C 1
ATOM 734 O O . ASN A 1 86 ? -11.535 -8.908 15.839 1.00 63.38 86 ASN A O 1
ATOM 738 N N . THR A 1 87 ? -9.936 -7.712 16.857 1.00 62.59 87 THR A N 1
ATOM 739 C CA . THR A 1 87 ? -10.768 -7.307 17.994 1.00 62.59 87 THR A CA 1
ATOM 740 C C . THR A 1 87 ? -11.632 -6.107 17.632 1.00 62.59 87 THR A C 1
ATOM 742 O O . THR A 1 87 ? -11.188 -5.182 16.941 1.00 62.59 87 THR A O 1
ATOM 745 N N . PHE A 1 88 ? -12.868 -6.104 18.125 1.00 55.84 88 PHE A N 1
ATOM 746 C CA . PHE A 1 88 ? -13.772 -4.968 18.006 1.00 55.84 88 PHE A CA 1
ATOM 747 C C . PHE A 1 88 ? -13.392 -3.889 19.033 1.00 55.84 88 PHE A C 1
ATOM 749 O O . PHE A 1 88 ? -13.280 -4.158 20.230 1.00 55.84 88 PHE A O 1
ATOM 756 N N . ASN A 1 89 ? -13.139 -2.677 18.550 1.00 59.03 89 ASN A N 1
ATOM 757 C CA . ASN A 1 89 ? -12.690 -1.507 19.301 1.00 59.03 89 ASN A CA 1
ATOM 758 C C . ASN A 1 89 ? -13.669 -0.350 19.093 1.00 59.03 89 ASN A C 1
ATOM 760 O O . ASN A 1 89 ? -14.527 -0.405 18.221 1.00 59.03 89 ASN A O 1
ATOM 764 N N . TYR A 1 90 ? -13.544 0.710 19.883 1.00 56.41 90 TYR A N 1
ATOM 765 C CA . TYR A 1 90 ? -14.499 1.816 19.880 1.00 56.41 90 TYR A CA 1
ATOM 766 C C . TYR A 1 90 ? -13.951 3.029 19.167 1.00 56.41 90 TYR A C 1
ATOM 768 O O . TYR A 1 90 ? -12.753 3.296 19.200 1.00 56.41 90 TYR A O 1
ATOM 776 N N . ASN A 1 91 ? -14.838 3.774 18.515 1.00 53.94 91 ASN A N 1
ATOM 777 C CA . ASN A 1 91 ? -14.469 4.912 17.685 1.00 53.94 91 ASN A CA 1
ATOM 778 C C . ASN A 1 91 ? -14.175 6.154 18.555 1.00 53.94 91 ASN A C 1
ATOM 780 O O . ASN A 1 91 ? -14.823 7.189 18.438 1.00 53.94 91 ASN A O 1
ATOM 784 N N . TYR A 1 92 ? -13.191 6.064 19.452 1.00 53.50 92 TYR A N 1
ATOM 785 C CA . TYR A 1 92 ? -12.648 7.226 20.152 1.00 53.50 92 TYR A CA 1
ATOM 786 C C . TYR A 1 92 ? -11.517 7.818 19.307 1.00 53.50 92 TYR A C 1
ATOM 788 O O . TYR A 1 92 ? -10.602 7.097 18.906 1.00 53.50 92 TYR A O 1
ATOM 796 N N . LYS A 1 93 ? -11.566 9.127 19.011 1.00 52.66 93 LYS A N 1
ATOM 797 C CA . LYS A 1 93 ? -10.620 9.804 18.092 1.00 52.66 93 LYS A CA 1
ATOM 798 C C . LYS A 1 93 ? -9.137 9.554 18.424 1.00 52.66 93 LYS A C 1
ATOM 800 O O . LYS A 1 93 ? -8.312 9.635 17.526 1.00 52.66 93 LYS A O 1
ATOM 805 N N . GLN A 1 94 ? -8.809 9.238 19.678 1.00 55.62 94 GLN A N 1
ATOM 806 C CA . GLN A 1 94 ? -7.437 9.022 20.150 1.00 55.62 94 GLN A CA 1
ATOM 807 C C . GLN A 1 94 ? -6.954 7.559 20.078 1.00 55.62 94 GLN A C 1
ATOM 809 O O . GLN A 1 94 ? -5.755 7.323 20.203 1.00 55.62 94 GLN A O 1
ATOM 814 N N . GLU A 1 95 ? -7.839 6.579 19.852 1.00 63.28 95 GLU A N 1
ATOM 815 C CA . GLU A 1 95 ? -7.489 5.144 19.905 1.00 63.28 95 GLU A CA 1
ATOM 816 C C . GLU A 1 95 ? -7.461 4.446 18.535 1.00 63.28 95 GLU A C 1
ATOM 818 O O . GLU A 1 95 ? -7.162 3.247 18.451 1.00 63.28 95 GLU A O 1
ATOM 823 N N . LYS A 1 96 ? -7.751 5.184 17.456 1.00 72.81 96 LYS A N 1
ATOM 824 C CA . LYS A 1 96 ? -7.810 4.653 16.091 1.00 72.81 96 LYS A CA 1
ATOM 825 C C . LYS A 1 96 ? -6.725 5.249 15.199 1.00 72.81 96 LYS A C 1
ATOM 827 O O . LYS A 1 96 ? -6.514 6.459 15.179 1.00 72.81 96 LYS A O 1
ATOM 832 N N . LYS A 1 97 ? -6.086 4.391 14.410 1.00 76.12 97 LYS A N 1
ATOM 833 C CA . LYS A 1 97 ? -5.209 4.769 13.298 1.00 76.12 97 LYS A CA 1
ATOM 834 C C . LYS A 1 97 ? -5.776 4.183 12.015 1.00 76.12 97 LYS A C 1
ATOM 836 O O . LYS A 1 97 ? -6.140 3.008 11.978 1.00 76.12 97 LYS A O 1
ATOM 841 N N . GLN A 1 98 ? -5.867 5.009 10.981 1.00 82.88 98 GLN A N 1
ATOM 842 C CA . GLN A 1 98 ? -6.364 4.623 9.667 1.00 82.88 98 GLN A CA 1
ATOM 843 C C . GLN A 1 98 ? -5.226 4.733 8.661 1.00 82.88 98 GLN A C 1
ATOM 845 O O . GLN A 1 98 ? -4.535 5.746 8.624 1.00 82.88 98 GLN A O 1
ATOM 850 N N . CYS A 1 99 ? -5.030 3.692 7.854 1.00 85.25 99 CYS A N 1
ATOM 851 C CA . CYS A 1 99 ? -4.105 3.761 6.728 1.00 85.25 99 CYS A CA 1
ATOM 852 C C . CYS A 1 99 ? -4.676 4.665 5.635 1.00 85.25 99 CYS A C 1
ATOM 854 O O . CYS A 1 99 ? -5.781 4.407 5.160 1.00 85.25 99 CYS A O 1
ATOM 856 N N . CYS A 1 100 ? -3.906 5.660 5.193 1.00 83.44 100 CYS A N 1
ATOM 857 C CA . CYS A 1 100 ? -4.325 6.595 4.143 1.00 83.44 100 CYS A CA 1
ATOM 858 C C . CYS A 1 100 ? -4.584 5.921 2.786 1.00 83.44 100 CYS A C 1
ATOM 860 O O . CYS A 1 100 ? -5.321 6.459 1.970 1.00 83.44 100 CYS A O 1
ATOM 862 N N . LEU A 1 101 ? -3.976 4.754 2.535 1.00 84.19 101 LEU A N 1
ATOM 863 C CA . LEU A 1 101 ? -4.023 4.098 1.226 1.00 84.19 101 LEU A CA 1
ATOM 864 C C . LEU A 1 101 ? -5.083 2.996 1.141 1.00 84.19 101 LEU A C 1
ATOM 866 O O . LEU A 1 101 ? -5.797 2.898 0.153 1.00 84.19 101 LEU A O 1
ATOM 870 N N . CYS A 1 102 ? -5.201 2.156 2.172 1.00 83.75 102 CYS A N 1
ATOM 871 C CA . CYS A 1 102 ? -6.151 1.036 2.168 1.00 83.75 102 CYS A CA 1
ATOM 872 C C . CYS A 1 102 ? -7.347 1.231 3.104 1.00 83.75 102 CYS A C 1
ATOM 874 O O . CYS A 1 102 ? -8.136 0.301 3.268 1.00 83.75 102 CYS A O 1
ATOM 876 N N . ASN A 1 103 ? -7.449 2.387 3.770 1.00 80.88 103 ASN A N 1
ATOM 877 C CA . ASN A 1 103 ? -8.484 2.716 4.757 1.00 80.88 103 ASN A CA 1
ATOM 878 C C . ASN A 1 103 ? -8.645 1.699 5.900 1.00 80.88 103 ASN A C 1
ATOM 880 O O . ASN A 1 103 ? -9.613 1.747 6.655 1.00 80.88 103 ASN A O 1
ATOM 884 N N . ALA A 1 104 ? -7.681 0.793 6.076 1.00 81.06 104 ALA A N 1
ATOM 885 C CA . ALA A 1 104 ? -7.708 -0.185 7.147 1.00 81.06 104 ALA A CA 1
ATOM 886 C C . ALA A 1 104 ? -7.567 0.494 8.513 1.00 81.06 104 ALA A C 1
ATOM 888 O O . ALA A 1 104 ? -6.719 1.373 8.693 1.00 81.06 104 ALA A O 1
ATOM 889 N N . LEU A 1 105 ? -8.375 0.038 9.472 1.00 80.00 105 LEU A N 1
ATOM 890 C CA . LEU A 1 105 ? -8.419 0.563 10.831 1.00 80.00 105 LEU A CA 1
ATOM 891 C C . LEU A 1 105 ? -7.614 -0.321 11.789 1.00 80.00 105 LEU A C 1
ATOM 893 O O . LEU A 1 105 ? -7.739 -1.550 11.808 1.00 80.00 105 LEU A O 1
ATOM 897 N N . TYR A 1 106 ? -6.798 0.321 12.619 1.00 80.75 106 TYR A N 1
ATOM 898 C CA . TYR A 1 106 ? -5.941 -0.321 13.607 1.00 80.75 106 TYR A CA 1
ATOM 899 C C . TYR A 1 106 ? -6.135 0.321 14.978 1.00 80.75 106 TYR A C 1
ATOM 901 O O . TYR A 1 106 ? -6.293 1.537 15.094 1.00 80.75 106 TYR A O 1
ATOM 909 N N . CYS A 1 107 ? -6.132 -0.506 16.025 1.00 78.81 107 CYS A N 1
ATOM 910 C CA . CYS A 1 107 ? -6.189 -0.016 17.394 1.00 78.81 107 CYS A CA 1
ATOM 911 C C . CYS A 1 107 ? -4.806 0.461 17.852 1.00 78.81 107 CYS A C 1
ATOM 913 O O . CYS A 1 107 ? -3.778 -0.112 17.480 1.00 78.81 107 CYS A O 1
ATOM 915 N N . GLN A 1 108 ? -4.778 1.469 18.722 1.00 74.50 108 GLN A N 1
ATOM 916 C CA . GLN A 1 108 ? -3.540 2.065 19.237 1.00 74.50 108 GLN A CA 1
ATOM 917 C C . GLN A 1 108 ? -2.613 1.051 19.936 1.00 74.50 108 GLN A C 1
ATOM 919 O O . GLN A 1 108 ? -1.394 1.191 19.912 1.00 74.50 108 GLN A O 1
ATOM 924 N N . LYS A 1 109 ? -3.169 -0.017 20.526 1.00 74.38 109 LYS A N 1
ATOM 925 C CA . LYS A 1 109 ? -2.373 -1.109 21.116 1.00 74.38 109 LYS A CA 1
ATOM 926 C C . LYS A 1 109 ? -1.571 -1.881 20.070 1.00 74.38 109 LYS A C 1
ATOM 928 O O . LYS A 1 109 ? -0.442 -2.269 20.349 1.00 74.38 109 LYS A O 1
ATOM 933 N N . CYS A 1 110 ? -2.156 -2.127 18.899 1.00 75.31 110 CYS A N 1
ATOM 934 C CA . CYS A 1 110 ? -1.469 -2.816 17.809 1.00 75.31 110 CYS A CA 1
ATOM 935 C C . CYS A 1 110 ? -0.406 -1.929 17.164 1.00 75.31 110 CYS A C 1
ATOM 937 O O . CYS A 1 110 ? 0.628 -2.460 16.787 1.00 75.31 110 CYS A O 1
ATOM 939 N N . ASP A 1 111 ? -0.657 -0.621 17.091 1.00 71.88 111 ASP A N 1
ATOM 940 C CA . ASP A 1 111 ? 0.284 0.391 16.593 1.00 71.88 111 ASP A CA 1
ATOM 941 C C . ASP A 1 111 ? 1.524 0.543 17.493 1.00 71.88 111 ASP A C 1
ATOM 943 O O . ASP A 1 111 ? 2.647 0.553 17.014 1.00 71.88 111 ASP A O 1
ATOM 947 N N . ARG A 1 112 ? 1.344 0.590 18.822 1.00 69.81 112 ARG A N 1
ATOM 948 C CA . ARG A 1 112 ? 2.475 0.723 19.763 1.00 69.81 112 ARG A CA 1
ATOM 949 C C . ARG A 1 112 ? 3.302 -0.550 19.924 1.00 69.81 112 ARG A C 1
ATOM 951 O O . ARG A 1 112 ? 4.486 -0.470 20.211 1.00 69.81 112 ARG A O 1
ATOM 958 N N . ARG A 1 113 ? 2.667 -1.724 19.846 1.00 65.56 113 ARG A N 1
ATOM 959 C CA . ARG A 1 113 ? 3.360 -3.012 20.045 1.00 65.56 113 ARG A CA 1
ATOM 960 C C . ARG A 1 113 ? 4.114 -3.472 18.815 1.00 65.56 113 ARG A C 1
ATOM 962 O O . ARG A 1 113 ? 5.013 -4.293 18.922 1.00 65.56 113 ARG A O 1
ATOM 969 N N . VAL A 1 114 ? 3.671 -3.024 17.654 1.00 59.59 114 VAL A N 1
ATOM 970 C CA . VAL A 1 114 ? 4.277 -3.364 16.385 1.00 59.59 114 VAL A CA 1
ATOM 971 C C . VAL A 1 114 ? 4.203 -2.091 15.587 1.00 59.59 114 VAL A C 1
ATOM 973 O O . VAL A 1 114 ? 3.090 -1.644 15.347 1.00 59.59 114 VAL A O 1
ATOM 976 N N . GLU A 1 115 ? 5.345 -1.516 15.226 1.00 67.94 115 GLU A N 1
ATOM 977 C CA . GLU A 1 115 ? 5.460 -0.290 14.432 1.00 67.94 115 GLU A CA 1
ATOM 978 C C . GLU A 1 115 ? 4.755 -0.469 13.079 1.00 67.94 115 GLU A C 1
ATOM 980 O O . GLU A 1 115 ? 5.338 -0.805 12.052 1.00 67.94 115 GLU A O 1
ATOM 985 N N . LEU A 1 116 ? 3.430 -0.356 13.097 1.00 64.44 116 LEU A N 1
ATOM 986 C CA . LEU A 1 116 ? 2.568 -0.683 11.973 1.00 64.44 116 LEU A CA 1
ATOM 987 C C . LEU A 1 116 ? 2.482 0.476 11.006 1.00 64.44 116 LEU A C 1
ATOM 989 O O . LEU A 1 116 ? 2.092 0.248 9.866 1.00 64.44 116 LEU A O 1
ATOM 993 N N . PHE A 1 117 ? 2.789 1.684 11.467 1.00 75.50 117 PHE A N 1
ATOM 994 C CA . PHE A 1 117 ? 2.675 2.905 10.702 1.00 75.50 117 PHE A CA 1
ATOM 995 C C . PHE A 1 117 ? 4.030 3.575 10.535 1.00 75.50 117 PHE A C 1
ATOM 997 O O . PHE A 1 117 ? 4.729 3.844 11.509 1.00 75.50 117 PHE A O 1
ATOM 1004 N N . SER A 1 118 ? 4.362 3.901 9.289 1.00 70.38 118 SER A N 1
ATOM 1005 C CA . SER A 1 118 ? 5.469 4.800 8.979 1.00 70.38 118 SER A CA 1
ATOM 1006 C C . SER A 1 118 ? 5.130 6.244 9.350 1.00 70.38 118 SER A C 1
ATOM 1008 O O . SER A 1 118 ? 3.962 6.613 9.508 1.00 70.38 118 SER A O 1
ATOM 1010 N N . GLN A 1 119 ? 6.152 7.105 9.379 1.00 72.12 119 GLN A N 1
ATOM 1011 C CA . GLN A 1 119 ? 5.991 8.561 9.516 1.00 72.12 119 GLN A CA 1
ATOM 1012 C C . GLN A 1 119 ? 5.013 9.159 8.483 1.00 72.12 119 GLN A C 1
ATOM 1014 O O . GLN A 1 119 ? 4.373 10.169 8.751 1.00 72.12 119 GLN A O 1
ATOM 1019 N N . SER A 1 120 ? 4.836 8.502 7.331 1.00 71.75 120 SER A N 1
ATOM 1020 C CA . SER A 1 120 ? 3.902 8.893 6.268 1.00 71.75 120 SER A CA 1
ATOM 1021 C C . SER A 1 120 ? 2.445 8.447 6.478 1.00 71.75 120 SER A C 1
ATOM 1023 O O . SER A 1 120 ? 1.609 8.678 5.608 1.00 71.75 120 SER A O 1
ATOM 1025 N N . GLY A 1 121 ? 2.108 7.797 7.599 1.00 77.38 121 GLY A N 1
ATOM 1026 C CA . GLY A 1 121 ? 0.730 7.375 7.896 1.00 77.38 121 GLY A CA 1
ATOM 1027 C C . GLY A 1 121 ? 0.242 6.164 7.089 1.00 77.38 121 GLY A C 1
ATOM 1028 O O . GLY A 1 121 ? -0.958 5.881 7.044 1.00 77.38 121 GLY A O 1
ATOM 1029 N N . LEU A 1 122 ? 1.157 5.421 6.464 1.00 82.81 122 LEU A N 1
ATOM 1030 C CA . LEU A 1 122 ? 0.859 4.185 5.743 1.00 82.81 122 LEU A CA 1
ATOM 1031 C C . LEU A 1 122 ? 1.032 2.982 6.662 1.00 82.81 122 LEU A C 1
ATOM 1033 O O . LEU A 1 122 ? 1.962 2.952 7.464 1.00 82.81 122 LEU A O 1
ATOM 1037 N N . CYS A 1 123 ? 0.177 1.967 6.513 1.00 86.19 123 CYS A N 1
ATOM 1038 C CA . CYS A 1 123 ? 0.425 0.699 7.187 1.00 86.19 123 CYS A CA 1
ATOM 1039 C C . CYS A 1 123 ? 1.614 -0.033 6.544 1.00 86.19 123 CYS A C 1
ATOM 1041 O O . CYS A 1 123 ? 1.840 0.088 5.339 1.00 86.19 123 CYS A O 1
ATOM 1043 N N . SER A 1 124 ? 2.328 -0.844 7.322 1.00 81.00 124 SER A N 1
ATOM 1044 C CA . SER A 1 124 ? 3.536 -1.560 6.894 1.00 81.00 124 SER A CA 1
ATOM 1045 C C . SER A 1 124 ? 3.340 -2.385 5.616 1.00 81.00 124 SER A C 1
ATOM 1047 O O . SER A 1 124 ? 4.202 -2.395 4.744 1.00 81.00 124 SER A O 1
ATOM 1049 N N . ILE A 1 125 ? 2.171 -3.009 5.444 1.00 81.75 125 ILE A N 1
ATOM 1050 C CA . ILE A 1 125 ? 1.815 -3.763 4.229 1.00 81.75 125 ILE A CA 1
ATOM 1051 C C . ILE A 1 125 ? 1.744 -2.840 3.004 1.00 81.75 125 ILE A C 1
ATOM 1053 O O . ILE A 1 125 ? 2.277 -3.158 1.942 1.00 81.75 125 ILE A O 1
ATOM 1057 N N . CYS A 1 126 ? 1.085 -1.687 3.139 1.00 83.19 126 CYS A N 1
ATOM 1058 C CA . CYS A 1 126 ? 0.991 -0.703 2.063 1.00 83.19 126 CYS A CA 1
ATOM 1059 C C . CYS A 1 126 ? 2.346 -0.053 1.778 1.00 83.19 126 CYS A C 1
ATOM 1061 O O . CYS A 1 126 ? 2.658 0.204 0.621 1.00 83.19 126 CYS A O 1
ATOM 1063 N N . GLN A 1 127 ? 3.159 0.172 2.807 1.00 83.31 127 GLN A N 1
ATOM 1064 C CA . GLN A 1 127 ? 4.511 0.691 2.661 1.00 83.31 127 GLN A CA 1
ATOM 1065 C C . GLN A 1 127 ? 5.411 -0.288 1.894 1.00 83.31 127 GLN A C 1
ATOM 1067 O O . GLN A 1 127 ? 6.089 0.132 0.962 1.00 83.31 127 GLN A O 1
ATOM 1072 N N . MET A 1 128 ? 5.368 -1.584 2.221 1.00 78.62 128 MET A N 1
ATOM 1073 C CA . MET A 1 128 ? 6.109 -2.634 1.507 1.00 78.62 128 MET A CA 1
ATOM 1074 C C . MET A 1 128 ? 5.725 -2.672 0.025 1.00 78.62 128 MET A C 1
ATOM 1076 O O . MET A 1 128 ? 6.596 -2.535 -0.830 1.00 78.62 128 MET A O 1
ATOM 1080 N N . ARG A 1 129 ? 4.421 -2.712 -0.286 1.00 79.19 129 ARG A N 1
ATOM 1081 C CA . ARG A 1 129 ? 3.937 -2.659 -1.679 1.00 79.19 129 ARG A CA 1
ATOM 1082 C C . ARG A 1 129 ? 4.358 -1.386 -2.408 1.00 79.19 129 ARG A C 1
ATOM 1084 O O . ARG A 1 129 ? 4.686 -1.425 -3.588 1.00 79.19 129 ARG A O 1
ATOM 1091 N N . HIS A 1 130 ? 4.347 -0.246 -1.723 1.00 75.56 130 HIS A N 1
ATOM 1092 C CA . HIS A 1 130 ? 4.766 1.021 -2.314 1.00 75.56 130 HIS A CA 1
ATOM 1093 C C . HIS A 1 130 ? 6.272 1.034 -2.626 1.00 75.56 130 HIS A C 1
ATOM 1095 O O . HIS A 1 130 ? 6.678 1.494 -3.691 1.00 75.56 130 HIS A O 1
ATOM 1101 N N . ILE A 1 131 ? 7.105 0.489 -1.733 1.00 74.81 131 ILE A N 1
ATOM 1102 C CA . ILE A 1 131 ? 8.553 0.353 -1.946 1.00 74.81 131 ILE A CA 1
ATOM 1103 C C . ILE A 1 131 ? 8.846 -0.613 -3.098 1.00 74.81 131 ILE A C 1
ATOM 1105 O O . ILE A 1 131 ? 9.698 -0.311 -3.935 1.00 74.81 131 ILE A O 1
ATOM 1109 N N . GLU A 1 132 ? 8.145 -1.744 -3.163 1.00 72.44 132 GLU A N 1
ATOM 1110 C CA . GLU A 1 132 ? 8.251 -2.691 -4.277 1.00 72.44 132 GLU A CA 1
ATOM 1111 C C . GLU A 1 132 ? 7.880 -2.025 -5.602 1.00 72.44 132 GLU A C 1
ATOM 1113 O O . GLU A 1 132 ? 8.682 -2.050 -6.532 1.00 72.44 132 GLU A O 1
ATOM 1118 N N . ASN A 1 133 ? 6.747 -1.321 -5.668 1.00 69.19 133 ASN A N 1
ATOM 1119 C CA . ASN A 1 133 ? 6.340 -0.598 -6.874 1.00 69.19 133 ASN A CA 1
ATOM 1120 C C . ASN A 1 133 ? 7.376 0.448 -7.312 1.00 69.19 133 ASN A C 1
ATOM 1122 O O . ASN A 1 133 ? 7.691 0.537 -8.497 1.00 69.19 133 ASN A O 1
ATOM 1126 N N . ILE A 1 134 ? 7.964 1.208 -6.380 1.00 69.62 134 ILE A N 1
ATOM 1127 C CA . ILE A 1 134 ? 9.026 2.174 -6.706 1.00 69.62 134 ILE A CA 1
ATOM 1128 C C . ILE A 1 134 ? 10.273 1.473 -7.258 1.00 69.62 134 ILE A C 1
ATOM 1130 O O . ILE A 1 134 ? 10.879 1.963 -8.214 1.00 69.62 134 ILE A O 1
ATOM 1134 N N . LYS A 1 135 ? 10.683 0.342 -6.669 1.00 69.25 135 LYS A N 1
ATOM 1135 C CA . LYS A 1 135 ? 11.822 -0.443 -7.171 1.00 69.25 135 LYS A CA 1
ATOM 1136 C C . LYS A 1 135 ? 11.550 -0.950 -8.589 1.00 69.25 135 LYS A C 1
ATOM 1138 O O . LYS A 1 135 ? 12.416 -0.805 -9.450 1.00 69.25 135 LYS A O 1
ATOM 1143 N N . SER A 1 136 ? 10.342 -1.444 -8.848 1.00 64.31 136 SER A N 1
ATOM 1144 C CA . SER A 1 136 ? 9.906 -1.905 -10.169 1.00 64.31 136 SER A CA 1
ATOM 1145 C C . SER A 1 136 ? 9.906 -0.778 -11.206 1.00 64.31 136 SER A C 1
ATOM 1147 O O . SER A 1 136 ? 10.427 -0.959 -12.304 1.00 64.31 136 SER A O 1
ATOM 1149 N N . ILE A 1 137 ? 9.419 0.417 -10.852 1.00 70.00 137 ILE A N 1
ATOM 1150 C CA . ILE A 1 137 ? 9.429 1.592 -11.742 1.00 70.00 137 ILE A CA 1
ATOM 1151 C C . ILE A 1 137 ? 10.862 2.016 -12.086 1.00 70.00 137 ILE A C 1
ATOM 1153 O O . ILE A 1 137 ? 11.159 2.294 -13.246 1.00 70.00 137 ILE A O 1
ATOM 1157 N N . LYS A 1 138 ? 11.779 2.023 -11.110 1.00 70.38 138 LYS A N 1
ATOM 1158 C CA . LYS A 1 138 ? 13.200 2.317 -11.369 1.00 70.38 138 LYS A CA 1
ATOM 1159 C C . LYS A 1 138 ? 13.831 1.299 -12.319 1.00 70.38 138 LYS A C 1
ATOM 1161 O O . LYS A 1 138 ? 14.621 1.685 -13.177 1.00 70.38 138 LYS A O 1
ATOM 1166 N N . TYR A 1 139 ? 13.475 0.023 -12.184 1.00 70.56 139 TYR A N 1
ATOM 1167 C CA . TYR A 1 139 ? 13.969 -1.035 -13.063 1.00 70.56 139 TYR A CA 1
ATOM 1168 C C . TYR A 1 139 ? 13.438 -0.870 -14.494 1.00 70.56 139 TYR A C 1
ATOM 1170 O O . TYR A 1 139 ? 14.217 -0.894 -15.442 1.00 70.56 139 TYR A O 1
ATOM 1178 N N . LEU A 1 140 ? 12.139 -0.590 -14.648 1.00 71.25 140 LEU A N 1
ATOM 1179 C CA . LEU A 1 140 ? 11.521 -0.295 -15.945 1.00 71.25 140 LEU A CA 1
ATOM 1180 C C . LEU A 1 140 ? 12.134 0.941 -16.614 1.00 71.25 140 LEU A C 1
ATOM 1182 O O . LEU A 1 140 ? 12.427 0.904 -17.805 1.00 71.25 140 LEU A O 1
ATOM 1186 N N . PHE A 1 141 ? 12.392 2.009 -15.855 1.00 73.12 141 PHE A N 1
ATOM 1187 C CA . PHE A 1 141 ? 13.054 3.204 -16.380 1.00 73.12 141 PHE A CA 1
ATOM 1188 C C . PHE A 1 141 ? 14.499 2.917 -16.810 1.00 73.12 141 PHE A C 1
ATOM 1190 O O . PHE A 1 141 ? 14.930 3.365 -17.868 1.00 73.12 141 PHE A O 1
ATOM 1197 N N . SER A 1 142 ? 15.243 2.118 -16.036 1.00 73.19 142 SER A N 1
ATOM 1198 C CA . SER A 1 142 ? 16.594 1.691 -16.415 1.00 73.19 142 SER A CA 1
ATOM 1199 C C . SER A 1 142 ? 16.591 0.876 -17.708 1.00 73.19 142 SER A C 1
ATOM 1201 O O . SER A 1 142 ? 17.440 1.107 -18.564 1.00 73.19 142 SER A O 1
ATOM 1203 N N . ILE A 1 143 ? 15.643 -0.052 -17.869 1.00 72.50 143 ILE A N 1
ATOM 1204 C CA . ILE A 1 143 ? 15.473 -0.811 -19.113 1.00 72.50 143 ILE A CA 1
ATOM 1205 C C . ILE A 1 143 ? 15.150 0.155 -20.256 1.00 72.50 143 ILE A C 1
ATOM 1207 O O . ILE A 1 143 ? 15.839 0.144 -21.269 1.00 72.50 143 ILE A O 1
ATOM 1211 N N . PHE A 1 144 ? 14.178 1.050 -20.081 1.00 76.19 144 PHE A N 1
ATOM 1212 C CA . PHE A 1 144 ? 13.803 2.030 -21.101 1.00 76.19 144 PHE A CA 1
ATOM 1213 C C . PHE A 1 144 ? 14.998 2.869 -21.584 1.00 76.19 144 PHE A C 1
ATOM 1215 O O . PHE A 1 144 ? 15.200 3.020 -22.786 1.00 76.19 144 PHE A O 1
ATOM 1222 N N . VAL A 1 145 ? 15.844 3.352 -20.670 1.00 74.44 145 VAL A N 1
ATOM 1223 C CA . VAL A 1 145 ? 17.054 4.116 -21.021 1.00 74.44 145 VAL A CA 1
ATOM 1224 C C . VAL A 1 145 ? 18.069 3.259 -21.788 1.00 74.44 145 VAL A C 1
ATOM 1226 O O . VAL A 1 145 ? 18.625 3.731 -22.779 1.00 74.44 145 VAL A O 1
ATOM 1229 N N . ILE A 1 146 ? 18.278 2.000 -21.384 1.00 73.38 146 ILE A N 1
ATOM 1230 C CA . ILE A 1 146 ? 19.177 1.058 -22.078 1.00 73.38 146 ILE A CA 1
ATOM 1231 C C . ILE A 1 146 ? 18.693 0.772 -23.507 1.00 73.38 146 ILE A C 1
ATOM 1233 O O . ILE A 1 146 ? 19.516 0.619 -24.404 1.00 73.38 146 ILE A O 1
ATOM 1237 N N . TRP A 1 147 ? 17.380 0.734 -23.734 1.00 72.06 147 TRP A N 1
ATOM 1238 C CA . TRP A 1 147 ? 16.798 0.507 -25.060 1.00 72.06 147 TRP A CA 1
ATOM 1239 C C . TRP A 1 147 ? 16.748 1.769 -25.931 1.00 72.06 147 TRP A C 1
ATOM 1241 O O . TRP A 1 147 ? 16.903 1.673 -27.145 1.00 72.06 147 TRP A O 1
ATOM 1251 N N . MET A 1 148 ? 16.590 2.955 -25.337 1.00 76.25 148 MET A N 1
ATOM 1252 C CA . MET A 1 148 ? 16.515 4.226 -26.073 1.00 76.25 148 MET A CA 1
ATOM 1253 C C . MET A 1 148 ? 17.884 4.793 -26.463 1.00 76.25 148 MET A C 1
ATOM 1255 O O . MET A 1 148 ? 18.035 5.349 -27.552 1.00 76.25 148 MET A O 1
ATOM 1259 N N . PHE A 1 149 ? 18.896 4.666 -25.600 1.00 75.25 149 PHE A N 1
ATOM 1260 C CA . PHE A 1 149 ? 20.249 5.181 -25.855 1.00 75.25 149 PHE A CA 1
ATOM 1261 C C . PHE A 1 149 ? 20.872 4.690 -27.188 1.00 75.25 149 PHE A C 1
ATOM 1263 O O . PHE A 1 149 ? 21.423 5.507 -27.928 1.00 75.25 149 PHE A O 1
ATOM 1270 N N . PRO A 1 150 ? 20.719 3.414 -27.581 1.00 72.44 150 PRO A N 1
ATOM 1271 C CA . PRO A 1 150 ? 21.167 2.896 -28.872 1.00 72.44 150 PRO A CA 1
ATOM 1272 C C . PRO A 1 150 ? 20.439 3.498 -30.074 1.00 72.44 150 PRO A C 1
ATOM 1274 O O . PRO A 1 150 ? 21.066 3.739 -31.102 1.00 72.44 150 PRO A O 1
ATOM 1277 N N . CYS A 1 151 ? 19.139 3.788 -29.959 1.00 74.88 151 CYS A N 1
ATOM 1278 C CA . CYS A 1 151 ? 18.386 4.457 -31.021 1.00 74.88 151 CYS A CA 1
ATOM 1279 C C . CYS A 1 151 ? 18.894 5.888 -31.241 1.00 74.88 151 CYS A C 1
ATOM 1281 O O . CYS A 1 151 ? 19.037 6.332 -32.382 1.00 74.88 151 CYS A O 1
ATOM 1283 N N . PHE A 1 152 ? 19.226 6.598 -30.159 1.00 80.19 152 PHE A N 1
ATOM 1284 C CA . PHE A 1 152 ? 19.858 7.914 -30.251 1.00 80.19 152 PHE A CA 1
ATOM 1285 C C . PHE A 1 152 ? 21.267 7.838 -30.851 1.00 80.19 152 PHE A C 1
ATOM 1287 O O . PHE A 1 152 ? 21.602 8.656 -31.708 1.00 80.19 152 PHE A O 1
ATOM 1294 N N . ALA A 1 153 ? 22.065 6.837 -30.465 1.00 78.38 153 ALA A N 1
ATOM 1295 C CA . ALA A 1 153 ? 23.393 6.607 -31.033 1.00 78.38 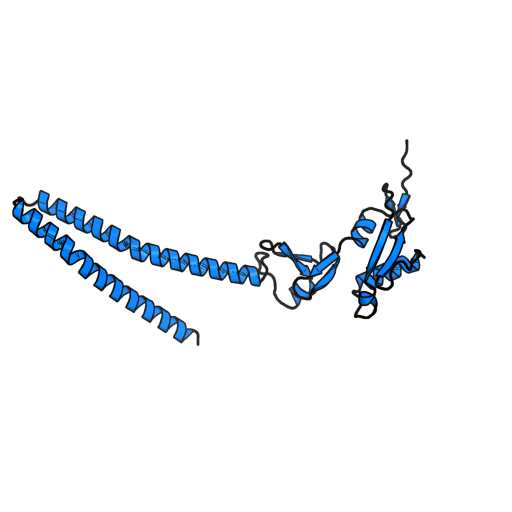153 ALA A CA 1
ATOM 1296 C C . ALA A 1 153 ? 23.330 6.273 -32.534 1.00 78.38 153 ALA A C 1
ATOM 1298 O O . ALA A 1 153 ? 24.088 6.847 -33.314 1.00 78.38 153 ALA A O 1
ATOM 1299 N N . PHE A 1 154 ? 22.388 5.419 -32.951 1.00 81.50 154 PHE A N 1
ATOM 1300 C CA . PHE A 1 154 ? 22.135 5.110 -34.360 1.00 81.50 154 PHE A CA 1
ATOM 1301 C C . PHE A 1 154 ? 21.808 6.369 -35.151 1.00 81.50 154 PHE A C 1
ATOM 1303 O O . PHE A 1 154 ? 22.459 6.656 -36.152 1.00 81.50 154 PHE A O 1
ATOM 1310 N N . LYS A 1 155 ? 20.832 7.151 -34.668 1.00 83.56 155 LYS A N 1
ATOM 1311 C CA . LYS A 1 155 ? 20.421 8.401 -35.310 1.00 83.56 155 LYS A CA 1
ATOM 1312 C C . LYS A 1 155 ? 21.608 9.350 -35.466 1.00 83.56 155 LYS A C 1
ATOM 1314 O O . LYS A 1 155 ? 21.816 9.875 -36.551 1.00 83.56 155 LYS A O 1
ATOM 1319 N N . HIS A 1 156 ? 22.403 9.535 -34.412 1.00 85.00 156 HIS A N 1
ATOM 1320 C CA . HIS A 1 156 ? 23.562 10.425 -34.446 1.00 85.00 156 HIS A CA 1
ATOM 1321 C C . HIS A 1 156 ? 24.633 9.965 -35.446 1.00 85.00 156 HIS A C 1
ATOM 1323 O O . HIS A 1 156 ? 25.102 10.766 -36.254 1.00 85.00 156 HIS A O 1
ATOM 1329 N N . LEU A 1 157 ? 24.995 8.678 -35.426 1.00 83.12 157 LEU A N 1
ATOM 1330 C CA . LEU A 1 157 ? 25.974 8.107 -36.354 1.00 83.12 157 LEU A CA 1
ATOM 1331 C C . LEU A 1 157 ? 25.491 8.190 -37.804 1.00 83.12 157 LEU A C 1
ATOM 1333 O O . LEU A 1 157 ? 26.267 8.551 -38.685 1.00 83.12 157 LEU A O 1
ATOM 1337 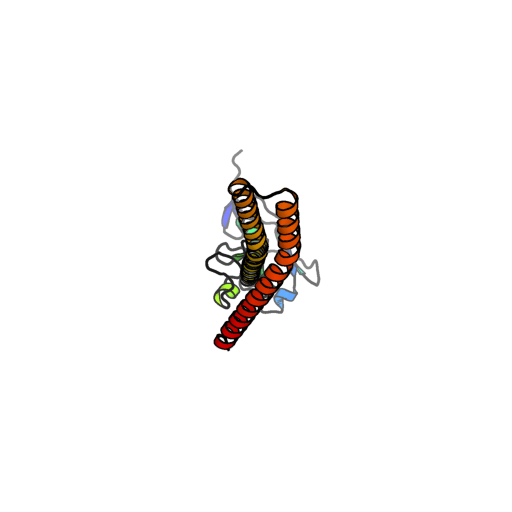N N . PHE A 1 158 ? 24.208 7.919 -38.041 1.00 82.31 158 PHE A N 1
ATOM 1338 C CA . PHE A 1 158 ? 23.596 8.003 -39.361 1.00 82.31 158 PHE A CA 1
ATOM 1339 C C . PHE A 1 158 ? 23.599 9.438 -39.904 1.00 82.31 158 PHE A C 1
ATOM 1341 O O . PHE A 1 158 ? 23.982 9.661 -41.050 1.00 82.31 158 PHE A O 1
ATOM 1348 N N . THR A 1 159 ? 23.252 10.427 -39.073 1.00 84.44 159 THR A N 1
ATOM 1349 C CA . THR A 1 159 ? 23.331 11.848 -39.446 1.00 84.44 159 THR A CA 1
ATOM 1350 C C . THR A 1 159 ? 24.763 12.260 -39.783 1.00 84.44 159 THR A C 1
ATOM 1352 O O . THR A 1 159 ? 24.989 12.856 -40.832 1.00 84.44 159 THR A O 1
ATOM 1355 N N . LYS A 1 160 ? 25.752 11.870 -38.967 1.00 84.44 160 LYS A N 1
ATOM 1356 C CA . LYS A 1 160 ? 27.166 12.150 -39.260 1.00 84.44 160 LYS A CA 1
ATOM 1357 C C . LYS A 1 160 ? 27.649 11.504 -40.559 1.00 84.44 160 LYS A C 1
ATOM 1359 O O . LYS A 1 160 ? 28.466 12.083 -41.274 1.00 84.44 160 LYS A O 1
ATOM 1364 N N . LEU A 1 161 ? 27.177 10.297 -40.849 1.00 83.25 161 LEU A N 1
ATOM 1365 C CA . LEU A 1 161 ? 27.521 9.564 -42.063 1.00 83.25 161 LEU A CA 1
ATOM 1366 C C . LEU A 1 161 ? 26.970 10.278 -43.309 1.00 83.25 161 LEU A C 1
ATOM 1368 O O . LEU A 1 161 ? 27.722 10.485 -44.259 1.00 83.25 161 LEU A O 1
ATOM 1372 N N . ILE A 1 162 ? 25.721 10.759 -43.259 1.00 83.50 162 ILE A N 1
ATOM 1373 C CA . ILE A 1 162 ? 25.135 11.622 -44.302 1.00 83.50 162 ILE A CA 1
ATOM 1374 C C . ILE A 1 162 ? 25.955 12.905 -44.484 1.00 83.50 162 ILE A C 1
ATOM 1376 O O . ILE A 1 162 ? 26.394 13.189 -45.594 1.00 83.50 162 ILE A O 1
ATOM 1380 N N . GLU A 1 163 ? 26.244 13.637 -43.404 1.00 83.81 163 GLU A N 1
ATOM 1381 C CA . GLU A 1 163 ? 27.035 14.880 -43.471 1.00 83.81 163 GLU A CA 1
ATOM 1382 C C . GLU A 1 163 ? 28.425 14.662 -44.093 1.00 83.81 163 GLU A C 1
ATOM 1384 O O . GLU A 1 163 ? 28.967 15.533 -44.775 1.00 83.81 163 GLU A O 1
ATOM 1389 N N . THR A 1 164 ? 29.021 13.489 -43.872 1.00 81.25 164 THR A N 1
ATOM 1390 C CA . THR A 1 164 ? 30.319 13.128 -44.455 1.00 81.25 164 THR A CA 1
ATOM 1391 C C . THR A 1 164 ? 30.196 12.869 -45.959 1.00 81.25 164 THR A C 1
ATOM 1393 O O . THR A 1 164 ? 31.073 13.271 -46.723 1.00 81.25 164 THR A O 1
ATOM 1396 N N . PHE A 1 165 ? 29.099 12.260 -46.412 1.00 82.62 165 PHE A N 1
ATOM 1397 C CA . PHE A 1 165 ? 28.814 12.073 -47.838 1.00 82.62 165 PHE A CA 1
ATOM 1398 C C . PHE A 1 165 ? 28.467 13.353 -48.590 1.00 82.62 165 PHE A C 1
ATOM 1400 O O . PHE A 1 165 ? 28.572 13.366 -49.817 1.00 82.62 165 PHE A O 1
ATOM 1407 N N . ASP A 1 166 ? 28.027 14.391 -47.887 1.00 78.25 166 ASP A N 1
ATOM 1408 C CA . ASP A 1 166 ? 27.788 15.702 -48.487 1.00 78.25 166 ASP A CA 1
ATOM 1409 C C . ASP A 1 166 ? 29.084 16.517 -48.581 1.00 78.25 166 ASP A C 1
ATOM 1411 O O . ASP A 1 166 ? 29.275 17.274 -49.531 1.00 78.25 166 ASP A O 1
ATOM 1415 N N . LYS A 1 167 ? 30.019 16.322 -47.640 1.00 81.25 167 LYS A N 1
ATOM 1416 C CA . LYS A 1 167 ? 31.343 16.971 -47.659 1.00 81.25 167 LYS A CA 1
ATOM 1417 C C . LYS A 1 167 ? 32.305 16.385 -48.687 1.00 81.25 167 LYS A C 1
ATOM 1419 O O . LYS A 1 167 ? 33.103 17.119 -49.263 1.00 81.25 167 LYS A O 1
ATOM 1424 N N . PHE A 1 168 ? 32.269 15.076 -48.893 1.00 74.19 168 PHE A N 1
ATOM 1425 C CA . PHE A 1 168 ? 33.121 14.393 -49.861 1.00 74.19 168 PHE A CA 1
ATOM 1426 C C . PHE A 1 168 ? 32.278 14.018 -51.079 1.00 74.19 168 PHE A C 1
ATOM 1428 O O . PHE A 1 168 ? 31.218 13.422 -50.918 1.00 74.19 168 PHE A O 1
ATOM 1435 N N . GLN A 1 169 ? 32.736 14.337 -52.294 1.00 76.44 169 GLN A N 1
ATOM 1436 C CA . GLN A 1 169 ? 32.028 14.045 -53.552 1.00 76.44 169 GLN A CA 1
ATOM 1437 C C . GLN A 1 169 ? 32.018 12.539 -53.891 1.00 76.44 169 GLN A C 1
ATOM 1439 O O . GLN A 1 169 ? 32.537 12.103 -54.916 1.00 76.44 169 GLN A O 1
ATOM 1444 N N . TYR A 1 170 ? 31.440 11.719 -53.015 1.00 77.06 170 TYR A N 1
ATOM 1445 C CA . TYR A 1 170 ? 31.245 10.293 -53.241 1.00 77.06 170 TYR A CA 1
ATOM 1446 C C . TYR A 1 170 ? 30.220 10.057 -54.349 1.00 77.06 170 TYR A C 1
ATOM 1448 O O . TYR A 1 170 ? 29.176 10.711 -54.413 1.00 77.06 170 TYR A O 1
ATOM 1456 N N . THR A 1 171 ? 30.484 9.054 -55.182 1.00 84.88 171 THR A N 1
ATOM 1457 C CA . THR A 1 171 ? 29.522 8.580 -56.183 1.00 84.88 171 THR A CA 1
ATOM 1458 C C . THR A 1 171 ? 28.325 7.900 -55.511 1.00 84.88 171 THR A C 1
ATOM 1460 O O . THR A 1 171 ? 28.442 7.333 -54.422 1.00 84.88 171 THR A O 1
ATOM 1463 N N . ASN A 1 172 ? 27.165 7.895 -56.176 1.00 82.69 172 ASN A N 1
ATOM 1464 C CA . ASN A 1 172 ? 25.952 7.249 -55.652 1.00 82.69 172 ASN A CA 1
ATOM 1465 C C . ASN A 1 172 ? 26.168 5.766 -55.309 1.00 82.69 172 ASN A C 1
ATOM 1467 O O . ASN A 1 172 ? 25.629 5.279 -54.317 1.00 82.69 172 ASN A O 1
ATOM 1471 N N . PHE A 1 173 ? 27.003 5.066 -56.080 1.00 85.81 173 PHE A N 1
ATOM 1472 C CA . PHE A 1 173 ? 27.366 3.677 -55.808 1.00 85.81 173 PHE A CA 1
ATOM 1473 C C . PHE A 1 173 ? 28.127 3.523 -54.479 1.00 85.81 173 PHE A C 1
ATOM 1475 O O . PHE A 1 173 ? 27.781 2.671 -53.662 1.00 85.81 173 PHE A O 1
ATOM 1482 N N . GLN A 1 174 ? 29.110 4.390 -54.217 1.00 83.75 174 GLN A N 1
ATOM 1483 C CA . GLN A 1 174 ? 29.871 4.389 -52.961 1.00 83.75 174 GLN A CA 1
ATOM 1484 C C . GLN A 1 174 ? 28.981 4.721 -51.755 1.00 83.75 174 GLN A C 1
ATOM 1486 O O . GLN A 1 174 ? 29.080 4.058 -50.722 1.00 83.75 174 GLN A O 1
ATOM 1491 N N . LYS A 1 175 ? 28.064 5.690 -51.900 1.00 81.44 175 LYS A N 1
ATOM 1492 C CA . LYS A 1 175 ? 27.081 6.028 -50.856 1.00 81.44 175 LYS A CA 1
ATOM 1493 C C . LYS A 1 175 ? 26.199 4.821 -50.517 1.00 81.44 175 LYS A C 1
ATOM 1495 O O . LYS A 1 175 ? 26.082 4.462 -49.347 1.00 81.44 175 LYS A O 1
ATOM 1500 N N . MET A 1 176 ? 25.638 4.155 -51.530 1.00 83.00 176 MET A N 1
ATOM 1501 C CA . MET A 1 176 ? 24.790 2.970 -51.345 1.00 83.00 176 MET A CA 1
ATOM 1502 C C . MET A 1 176 ? 25.533 1.825 -50.648 1.00 83.00 176 MET A C 1
ATOM 1504 O O . MET A 1 176 ? 25.025 1.278 -49.672 1.00 83.00 176 MET A O 1
ATOM 1508 N N . MET A 1 177 ? 26.760 1.511 -51.077 1.00 86.12 177 MET A N 1
ATOM 1509 C CA . MET A 1 177 ? 27.571 0.452 -50.463 1.00 86.12 177 MET A CA 1
ATOM 1510 C C . MET A 1 177 ? 27.883 0.726 -48.987 1.00 86.12 177 MET A C 1
ATOM 1512 O O . MET A 1 177 ? 27.768 -0.179 -48.153 1.00 86.12 177 MET A O 1
ATOM 1516 N N . CYS A 1 178 ? 28.231 1.966 -48.627 1.00 83.06 178 CYS A N 1
ATOM 1517 C CA . CYS A 1 178 ? 28.457 2.318 -47.227 1.00 83.06 178 CYS A CA 1
ATOM 1518 C C . CYS A 1 178 ? 27.169 2.270 -46.394 1.00 83.06 178 CYS A C 1
ATOM 1520 O O . CYS A 1 178 ? 27.215 1.773 -45.270 1.00 83.06 178 CYS A O 1
ATOM 1522 N N . PHE A 1 179 ? 26.026 2.732 -46.918 1.00 82.38 179 PHE A N 1
ATOM 1523 C CA . PHE A 1 179 ? 24.749 2.630 -46.201 1.00 82.38 179 PHE A CA 1
ATOM 1524 C C . PHE A 1 179 ? 24.351 1.179 -45.946 1.00 82.38 179 PHE A C 1
ATOM 1526 O O . PHE A 1 179 ? 24.025 0.826 -44.812 1.00 82.38 179 PHE A O 1
ATOM 1533 N N . SER A 1 180 ? 24.428 0.324 -46.967 1.00 84.88 180 SER A N 1
ATOM 1534 C CA . SER A 1 180 ? 24.148 -1.106 -46.826 1.00 84.88 180 SER A CA 1
ATOM 1535 C C . SER A 1 180 ? 25.079 -1.765 -45.809 1.00 84.88 180 SER A C 1
ATOM 1537 O O . SER A 1 180 ? 24.616 -2.512 -44.949 1.00 84.88 180 SER A O 1
ATOM 1539 N N . SER A 1 181 ? 26.374 -1.435 -45.837 1.00 85.44 181 SER A N 1
ATOM 1540 C CA . SER A 1 181 ? 27.344 -1.959 -44.866 1.00 85.44 181 SER A CA 1
ATOM 1541 C C . SER A 1 181 ? 27.037 -1.492 -43.440 1.00 85.44 181 SER A C 1
ATOM 1543 O O . SER A 1 181 ? 27.074 -2.292 -42.509 1.00 85.44 181 SER A O 1
ATOM 1545 N N . PHE A 1 182 ? 26.676 -0.219 -43.255 1.00 84.38 182 PHE A N 1
ATOM 1546 C CA . PHE A 1 182 ? 26.308 0.323 -41.947 1.00 84.38 182 PHE A CA 1
ATOM 1547 C C . PHE A 1 182 ? 25.051 -0.351 -41.385 1.00 84.38 182 PHE A C 1
ATOM 1549 O O . PHE A 1 182 ? 25.044 -0.751 -40.225 1.00 84.38 182 PHE A O 1
ATOM 1556 N N . ILE A 1 183 ? 24.016 -0.544 -42.209 1.00 83.38 183 ILE A N 1
ATOM 1557 C CA . ILE A 1 183 ? 22.770 -1.216 -41.807 1.00 83.38 183 ILE A CA 1
ATOM 1558 C C . ILE A 1 183 ? 23.017 -2.685 -41.436 1.00 83.38 183 ILE A C 1
ATOM 1560 O O . ILE A 1 183 ? 22.380 -3.184 -40.513 1.00 83.38 183 ILE A O 1
ATOM 1564 N N . LEU A 1 184 ? 23.946 -3.372 -42.107 1.00 85.06 184 LEU A N 1
ATOM 1565 C CA . LEU A 1 184 ? 24.294 -4.764 -41.799 1.00 85.06 184 LEU A CA 1
ATOM 1566 C C . LEU A 1 184 ? 25.161 -4.898 -40.537 1.00 85.06 184 LEU A C 1
ATOM 1568 O O . LEU A 1 184 ? 24.941 -5.794 -39.725 1.00 85.06 184 LEU A O 1
ATOM 1572 N N . ILE A 1 185 ? 26.142 -4.011 -40.354 1.00 84.12 185 ILE A N 1
ATOM 1573 C CA . ILE A 1 185 ? 27.103 -4.084 -39.243 1.00 84.12 185 ILE A CA 1
ATOM 1574 C C . ILE A 1 185 ? 26.497 -3.543 -37.943 1.00 84.12 185 ILE A C 1
ATOM 1576 O O . ILE A 1 185 ? 26.783 -4.062 -36.862 1.00 84.12 185 ILE A O 1
ATOM 1580 N N . PHE A 1 186 ? 25.643 -2.519 -38.019 1.00 81.31 186 PHE A N 1
ATOM 1581 C CA . PHE A 1 186 ? 25.112 -1.851 -36.833 1.00 81.31 186 PHE A CA 1
ATOM 1582 C C . PHE A 1 186 ? 24.350 -2.792 -35.876 1.00 81.31 186 PHE A C 1
ATOM 1584 O O . PHE A 1 186 ? 24.658 -2.758 -34.685 1.00 81.31 186 PHE A O 1
ATOM 1591 N N . PRO A 1 187 ? 23.434 -3.678 -36.324 1.00 81.00 187 PRO A N 1
ATOM 1592 C CA . PRO A 1 187 ? 22.759 -4.636 -35.444 1.00 81.00 187 PRO A CA 1
ATOM 1593 C C . PRO A 1 187 ? 23.717 -5.600 -34.733 1.00 81.00 187 PRO A C 1
ATOM 1595 O O . PRO A 1 187 ? 23.477 -5.965 -33.581 1.00 81.00 187 PRO A O 1
ATOM 1598 N N . LEU A 1 188 ? 24.816 -5.990 -35.389 1.00 83.75 188 LEU A N 1
ATOM 1599 C CA . LEU A 1 188 ? 25.833 -6.871 -34.809 1.00 83.75 188 LEU A CA 1
ATOM 1600 C C . LEU A 1 188 ? 26.617 -6.153 -33.708 1.00 83.75 188 LEU A C 1
ATOM 1602 O O . LEU A 1 188 ? 26.708 -6.652 -32.587 1.00 83.75 188 LEU A O 1
ATOM 1606 N N . VAL A 1 189 ? 27.118 -4.949 -34.001 1.00 81.31 189 VAL A N 1
ATOM 1607 C CA . VAL A 1 189 ? 27.823 -4.109 -33.019 1.00 81.31 189 VAL A CA 1
ATOM 1608 C C . VAL A 1 189 ? 26.901 -3.775 -31.845 1.00 81.31 189 VAL A C 1
ATOM 1610 O O . VAL A 1 189 ? 27.302 -3.889 -30.689 1.00 81.31 189 VAL A O 1
ATOM 1613 N N . TYR A 1 190 ? 25.640 -3.449 -32.132 1.00 78.88 190 TYR A N 1
ATOM 1614 C CA . TYR A 1 190 ? 24.619 -3.190 -31.124 1.00 78.88 190 TYR A CA 1
ATOM 1615 C C . TYR A 1 190 ? 24.412 -4.388 -30.192 1.00 78.88 190 TYR A C 1
ATOM 1617 O O . TYR A 1 190 ? 24.463 -4.234 -28.972 1.00 78.88 190 TYR A O 1
ATOM 1625 N N . SER A 1 191 ? 24.236 -5.583 -30.757 1.00 78.81 191 SER A N 1
ATOM 1626 C CA . SER A 1 191 ? 24.009 -6.806 -29.983 1.00 78.81 191 SER A CA 1
ATOM 1627 C C . SER A 1 191 ? 25.190 -7.116 -29.061 1.00 78.81 191 SER A C 1
ATOM 1629 O O . SER A 1 191 ? 24.988 -7.412 -27.885 1.00 78.81 191 SER A O 1
ATOM 1631 N N . ILE A 1 192 ? 26.426 -6.967 -29.551 1.00 81.94 192 ILE A N 1
ATOM 1632 C CA . ILE A 1 192 ? 27.644 -7.153 -28.746 1.00 81.94 192 ILE A CA 1
ATOM 1633 C C . ILE A 1 192 ? 27.692 -6.148 -27.586 1.00 81.94 192 ILE A C 1
ATOM 1635 O O . ILE A 1 192 ? 27.962 -6.532 -26.445 1.00 81.94 192 ILE A O 1
ATOM 1639 N N . CYS A 1 193 ? 27.382 -4.873 -27.843 1.00 78.25 193 CYS A N 1
ATOM 1640 C CA . CYS A 1 193 ? 27.342 -3.845 -26.804 1.00 78.25 193 CYS A CA 1
ATOM 1641 C C . CYS A 1 193 ? 26.271 -4.130 -25.741 1.00 78.25 193 CYS A C 1
ATOM 1643 O O . CYS A 1 193 ? 26.554 -3.988 -24.552 1.00 78.25 193 CYS A O 1
ATOM 1645 N N . VAL A 1 194 ? 25.066 -4.555 -26.140 1.00 78.69 194 VAL A N 1
ATOM 1646 C CA . VAL A 1 194 ? 23.993 -4.919 -25.199 1.00 78.69 194 VAL A CA 1
ATOM 1647 C C . VAL A 1 194 ? 24.412 -6.109 -24.346 1.00 78.69 194 VAL A C 1
ATOM 1649 O O . VAL A 1 194 ? 24.294 -6.024 -23.126 1.00 78.69 194 VAL A O 1
ATOM 1652 N N . ILE A 1 195 ? 24.963 -7.165 -24.957 1.00 81.88 195 ILE A N 1
ATOM 1653 C CA . ILE A 1 195 ? 25.446 -8.357 -24.247 1.00 81.88 195 ILE A CA 1
ATOM 1654 C C . ILE A 1 195 ? 26.511 -7.971 -23.212 1.00 81.88 195 ILE A C 1
ATOM 1656 O O . ILE A 1 195 ? 26.381 -8.315 -22.034 1.00 81.88 195 ILE A O 1
ATOM 1660 N N . GLY A 1 196 ? 27.522 -7.191 -23.608 1.00 78.81 196 GLY A N 1
ATOM 1661 C CA . GLY A 1 196 ? 28.567 -6.719 -22.694 1.00 78.81 196 GLY A CA 1
ATOM 1662 C C . GLY A 1 196 ? 28.007 -5.894 -21.532 1.00 78.81 196 GLY A C 1
ATOM 1663 O O . GLY A 1 196 ? 28.380 -6.099 -20.376 1.00 78.81 196 GLY A O 1
ATOM 1664 N N . LEU A 1 197 ? 27.046 -5.010 -21.808 1.00 78.50 197 LEU A N 1
ATOM 1665 C CA . LEU A 1 197 ? 26.414 -4.177 -20.788 1.00 78.50 197 LEU A CA 1
ATOM 1666 C C . LEU A 1 197 ? 25.544 -5.010 -19.833 1.00 78.50 197 LEU A C 1
ATOM 1668 O O . LEU A 1 197 ? 25.590 -4.793 -18.621 1.00 78.50 197 LEU A O 1
ATOM 1672 N N . THR A 1 198 ? 24.822 -6.018 -20.337 1.00 77.19 198 THR A N 1
ATOM 1673 C CA . THR A 1 198 ? 24.089 -6.971 -19.489 1.00 77.19 198 THR A CA 1
ATOM 1674 C C . THR A 1 198 ? 25.014 -7.781 -18.588 1.00 77.19 198 THR A C 1
ATOM 1676 O O . THR A 1 198 ? 24.706 -7.921 -17.407 1.00 77.19 198 THR A O 1
ATOM 1679 N N . ILE A 1 199 ? 26.171 -8.240 -19.078 1.00 81.69 199 ILE A N 1
ATOM 1680 C CA . ILE A 1 199 ? 27.159 -8.964 -18.260 1.00 81.69 199 ILE A CA 1
ATOM 1681 C C . ILE A 1 199 ? 27.659 -8.077 -17.111 1.00 81.69 199 ILE A C 1
ATOM 1683 O O . ILE A 1 199 ? 27.653 -8.503 -15.956 1.00 81.69 199 ILE A O 1
ATOM 1687 N N . ILE A 1 200 ? 28.005 -6.815 -17.392 1.00 78.56 200 ILE A N 1
ATOM 1688 C CA . ILE A 1 200 ? 28.455 -5.853 -16.371 1.00 78.56 200 ILE A CA 1
ATOM 1689 C C . ILE A 1 200 ? 27.361 -5.598 -15.321 1.00 78.56 200 ILE A C 1
ATOM 1691 O O . ILE A 1 200 ? 27.646 -5.520 -14.122 1.00 78.56 200 ILE A O 1
ATOM 1695 N N . LEU A 1 201 ? 26.100 -5.463 -15.745 1.00 75.12 201 LEU A N 1
ATOM 1696 C CA . LEU A 1 201 ? 24.970 -5.259 -14.834 1.00 75.12 201 LEU A CA 1
ATOM 1697 C C . LEU A 1 201 ? 24.715 -6.483 -13.949 1.00 75.12 201 LEU A C 1
ATOM 1699 O O . LEU A 1 201 ? 24.513 -6.322 -12.743 1.00 75.12 201 LEU A O 1
ATOM 1703 N N . ILE A 1 202 ? 24.767 -7.686 -14.525 1.00 77.81 202 ILE A N 1
ATOM 1704 C CA . ILE A 1 202 ? 24.632 -8.952 -13.796 1.00 77.81 202 ILE A CA 1
ATOM 1705 C C . ILE A 1 202 ? 25.753 -9.076 -12.758 1.00 77.81 202 ILE A C 1
ATOM 1707 O O . ILE A 1 202 ? 25.477 -9.318 -11.584 1.00 77.81 202 ILE A O 1
ATOM 1711 N N . GLN A 1 203 ? 27.003 -8.809 -13.140 1.00 79.12 203 GLN A N 1
ATOM 1712 C CA . GLN A 1 203 ? 28.143 -8.857 -12.225 1.00 79.12 203 GLN A CA 1
ATOM 1713 C C . GLN A 1 203 ? 28.009 -7.848 -11.072 1.00 79.12 203 GLN A C 1
ATOM 1715 O O . GLN A 1 203 ? 28.261 -8.178 -9.914 1.00 79.12 203 GLN A O 1
ATOM 1720 N N . ARG A 1 204 ? 27.540 -6.623 -11.350 1.00 73.81 204 ARG A N 1
ATOM 1721 C CA . ARG A 1 204 ? 27.256 -5.624 -10.303 1.00 73.81 204 ARG A CA 1
ATOM 1722 C C . ARG A 1 204 ? 26.132 -6.052 -9.359 1.00 73.81 204 ARG A C 1
ATOM 1724 O O . ARG A 1 204 ? 26.197 -5.730 -8.173 1.00 73.81 204 ARG A O 1
ATOM 1731 N N . LEU A 1 205 ? 25.106 -6.738 -9.863 1.00 72.81 205 LEU A N 1
ATOM 1732 C CA . LEU A 1 205 ? 24.026 -7.288 -9.040 1.00 72.81 205 LEU A CA 1
ATOM 1733 C C . LEU A 1 205 ? 24.542 -8.389 -8.110 1.00 72.81 205 LEU A C 1
ATOM 1735 O O . LEU A 1 205 ? 24.266 -8.328 -6.913 1.00 72.81 205 LEU A O 1
ATOM 1739 N N . PHE A 1 206 ? 25.337 -9.329 -8.627 1.00 78.62 206 PHE A N 1
ATOM 1740 C CA . PHE A 1 206 ? 25.952 -10.382 -7.816 1.00 78.62 206 PHE A CA 1
ATOM 1741 C C . PHE A 1 206 ? 26.872 -9.816 -6.731 1.00 78.62 206 PHE A C 1
ATOM 1743 O O . PHE A 1 206 ? 26.741 -10.203 -5.574 1.00 78.62 206 PHE A O 1
ATOM 1750 N N . ASN A 1 207 ? 27.720 -8.836 -7.056 1.00 73.94 207 ASN A N 1
ATOM 1751 C CA . ASN A 1 207 ? 28.584 -8.200 -6.057 1.00 73.94 207 ASN A CA 1
ATOM 1752 C C . ASN A 1 207 ? 27.782 -7.496 -4.951 1.00 73.94 207 ASN A C 1
ATOM 1754 O O . ASN A 1 207 ? 28.147 -7.581 -3.784 1.00 73.94 207 ASN A O 1
ATOM 1758 N N . LYS A 1 208 ? 26.668 -6.831 -5.289 1.00 68.50 208 LYS A N 1
ATOM 1759 C CA . LYS A 1 208 ? 25.791 -6.205 -4.284 1.00 68.50 208 LYS A CA 1
ATOM 1760 C C . LYS A 1 208 ? 25.070 -7.220 -3.401 1.00 68.50 208 LYS A C 1
ATOM 1762 O O . LYS A 1 208 ? 24.860 -6.945 -2.224 1.00 68.50 208 LYS A O 1
ATOM 1767 N N . LEU A 1 209 ? 24.669 -8.359 -3.963 1.00 63.56 209 LEU A N 1
ATOM 1768 C CA . LEU A 1 209 ? 24.058 -9.452 -3.204 1.00 63.56 209 LEU A CA 1
ATOM 1769 C C . LEU A 1 209 ? 25.071 -10.105 -2.258 1.00 63.56 209 LEU A C 1
ATOM 1771 O O . LEU A 1 209 ? 24.733 -10.356 -1.109 1.00 63.56 209 LEU A O 1
ATOM 1775 N N . ALA A 1 210 ? 26.317 -10.291 -2.701 1.00 62.53 210 ALA A N 1
ATOM 1776 C CA . ALA A 1 210 ? 27.395 -10.838 -1.878 1.00 62.53 210 ALA A CA 1
ATOM 1777 C C . ALA A 1 210 ? 27.753 -9.945 -0.678 1.00 62.53 210 ALA A C 1
ATOM 1779 O O . ALA A 1 210 ? 28.136 -10.457 0.360 1.00 62.53 210 ALA A O 1
ATOM 1780 N N . THR A 1 211 ? 27.596 -8.621 -0.789 1.00 57.97 211 THR A N 1
ATOM 1781 C CA . THR A 1 211 ? 27.806 -7.684 0.334 1.00 57.97 211 THR A CA 1
ATOM 1782 C C . THR A 1 211 ? 26.632 -7.589 1.315 1.00 57.97 211 THR A C 1
ATOM 1784 O O . THR A 1 211 ? 26.718 -6.852 2.292 1.00 57.97 211 THR A O 1
ATOM 1787 N N . LEU A 1 212 ? 25.506 -8.243 1.018 1.00 46.50 212 LEU A N 1
ATOM 1788 C CA . LEU A 1 212 ? 24.269 -8.188 1.810 1.00 46.50 212 LEU A CA 1
ATOM 1789 C C . LEU A 1 212 ? 24.037 -9.465 2.640 1.00 46.50 212 LEU A C 1
ATOM 1791 O O . LEU A 1 212 ? 23.116 -9.484 3.456 1.00 46.50 212 LEU A O 1
ATOM 1795 N N . ILE A 1 213 ? 24.849 -10.501 2.403 1.00 46.94 213 ILE A N 1
ATOM 1796 C CA . ILE A 1 213 ? 24.968 -11.741 3.186 1.00 46.94 213 ILE A CA 1
ATOM 1797 C C . ILE A 1 213 ? 26.093 -11.542 4.200 1.00 46.94 213 ILE A C 1
ATOM 1799 O O . ILE A 1 213 ? 25.891 -11.940 5.367 1.00 46.94 213 ILE A O 1
#

Organism: NCBI:txid65129

pLDDT: mean 72.23, std 9.26, range [44.88, 86.19]

Sequence (213 aa):
MYRRKKQCRICNKEHQSRLKGFLSYPKHLLFGKLPNYFKRLTQKLNEKQIQIVNISDNHICYIIDYDICDGCWQFMYQGFQCRKCNTFNYNYKQEKKQCCLCNALYCQKCDRRVELFSQSGLCSICQMRHIENIKSIKYLFSIFVIWMFPCFAFKHLFTKLIETFDKFQYTNFQKMMCFSSFILIFPLVYSICVIGLTIILIQRLFNKLATLI